Protein 1GS5 (pdb70)

Sequence (258 aa):
MMNPLIIKLGGVLLDSEEALERLFSALVNYRESHQRPLVIVHGGGCVVDELMKGLNLPVKKKNGLRVTPADQIDIITGALAGTANKTLLAWAKKHQIAAVGLFLGDGDSVKVTQLDEELGHVGLAQPGSPKLINSLLENGYLPVVSSIGVTDEGQLMNVNADQAATALAATLGADLILLSDVSGILDGKGQRIAEMTAAKAEQLIEQGIITDGMIVKVNAALDAARTLGRPVDIASWRHAEQLPALFNGMPMGTRILA

Nearest PDB structures (foldseek):
  2x2w-assembly1_A  TM=8.934E-01  e=9.233E-47  Escherichia coli BL21(DE3)
  3t7b-assembly1_B-2  TM=9.108E-01  e=2.112E-42  Yersinia pestis CO92
  3t7b-assembly1_A-2  TM=9.041E-01  e=5.121E-41  Yersinia pestis CO92
  2bty-assembly1_A  TM=8.786E-01  e=3.021E-22  Thermotoga maritima
  3l86-assembly1_A  TM=9.034E-01  e=3.022E-20  Streptococcus mutans UA159

Structure (mmCIF, N/CA/C/O backbone):
data_1GS5
#
_entry.id   1GS5
#
_cell.length_a   59.564
_cell.length_b   72.332
_cell.length_c   107.418
_cell.angle_alpha   90.00
_cell.angle_beta   90.00
_cell.angle_gamma   90.00
#
_symmetry.space_group_name_H-M   'C 2 2 21'
#
loop_
_entity.id
_entity.type
_entity.pdbx_description
1 polymer 'ACETYLGLUTAMATE KINASE'
2 non-polymer N-ACETYL-L-GLUTAMATE
3 non-polymer 'PHOSPHOAMINOPHOSPHONIC ACID-ADENYLATE ESTER'
4 non-polymer 'MAGNESIUM ION'
5 water water
#
loop_
_atom_site.group_PDB
_atom_site.id
_atom_site.type_symbol
_atom_site.label_atom_id
_atom_site.label_alt_id
_atom_site.label_comp_id
_atom_site.label_asym_id
_atom_site.label_entity_id
_atom_site.label_seq_id
_atom_site.pdbx_PDB_ins_code
_atom_site.Cartn_x
_atom_site.Cartn_y
_atom_site.Cartn_z
_atom_site.occupancy
_atom_site.B_iso_or_equiv
_atom_site.auth_seq_id
_atom_site.auth_comp_id
_atom_site.auth_asym_id
_atom_site.auth_atom_id
_atom_site.pdbx_PDB_model_num
ATOM 1 N N . MET A 1 1 ? 24.253 42.093 39.424 0.80 37.50 1 MET A N 1
ATOM 2 C CA . MET A 1 1 ? 23.934 40.679 39.655 0.80 43.15 1 MET A CA 1
ATOM 3 C C . MET A 1 1 ? 24.107 40.294 41.120 0.80 24.96 1 MET A C 1
ATOM 4 O O . MET A 1 1 ? 25.075 40.676 41.786 0.80 28.17 1 MET A O 1
ATOM 12 N N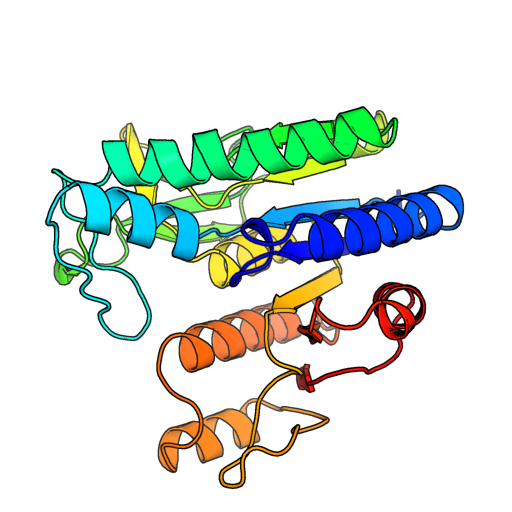 . MET A 1 2 ? 22.989 39.586 41.607 1.00 30.55 2 MET A N 1
ATOM 13 C CA . MET A 1 2 ? 23.062 38.897 42.951 1.00 28.36 2 MET A CA 1
ATOM 14 C C . MET A 1 2 ? 24.073 37.739 42.978 1.00 31.79 2 MET A C 1
ATOM 15 O O . MET A 1 2 ? 24.506 37.338 41.905 1.00 32.49 2 MET A O 1
ATOM 20 N N . ASN A 1 3 ? 24.447 37.287 44.182 1.00 29.54 3 ASN A N 1
ATOM 21 C CA . ASN A 1 3 ? 25.336 36.087 44.249 1.00 24.06 3 ASN A CA 1
ATOM 22 C C . ASN A 1 3 ? 24.464 35.025 43.632 1.00 25.04 3 ASN A C 1
ATOM 23 O O . ASN A 1 3 ? 23.330 34.850 43.983 1.00 26.15 3 ASN A O 1
ATOM 28 N N . PRO A 1 4 ? 25.095 34.110 42.829 1.00 19.86 4 PRO A N 1
ATOM 29 C CA . PRO A 1 4 ? 24.259 33.092 42.262 1.00 19.79 4 PRO A CA 1
ATOM 30 C C . PRO A 1 4 ? 23.906 32.006 43.282 1.00 17.56 4 PRO A C 1
ATOM 31 O O . PRO A 1 4 ? 24.511 31.965 44.390 1.00 20.62 4 PRO A O 1
ATOM 35 N N . LEU A 1 5 ? 22.980 31.173 42.921 1.00 17.70 5 LEU A N 1
ATOM 36 C CA . LEU A 1 5 ? 22.707 29.926 43.672 1.00 18.00 5 LEU A CA 1
ATOM 37 C C . LEU A 1 5 ? 23.099 28.712 42.823 1.00 19.49 5 LEU A C 1
ATOM 38 O O . LEU A 1 5 ? 22.599 28.595 41.699 1.00 20.68 5 LEU A O 1
ATOM 43 N N . ILE A 1 6 ? 24.007 27.871 43.350 1.00 17.73 6 ILE A N 1
ATOM 44 C CA . ILE A 1 6 ? 24.301 26.613 42.663 1.00 19.08 6 ILE A CA 1
ATOM 45 C C . ILE A 1 6 ? 23.374 25.530 43.208 1.00 15.73 6 ILE A C 1
ATOM 46 O O . ILE A 1 6 ? 23.317 25.351 44.467 1.00 18.35 6 ILE A O 1
ATOM 51 N N . ILE A 1 7 ? 22.689 24.801 42.421 1.00 16.57 7 ILE A N 1
ATOM 52 C CA . ILE A 1 7 ? 21.918 23.641 42.756 1.00 16.51 7 ILE A CA 1
ATOM 53 C C . ILE A 1 7 ? 22.724 22.457 42.262 1.00 20.31 7 ILE A C 1
ATOM 54 O O . ILE A 1 7 ? 22.893 22.379 41.020 1.00 19.00 7 ILE A O 1
ATOM 59 N N . LYS A 1 8 ? 23.215 21.573 43.104 1.00 18.43 8 LYS A N 1
ATOM 60 C CA . LYS A 1 8 ? 23.906 20.378 42.658 1.00 16.51 8 LYS A CA 1
ATOM 61 C C . LYS A 1 8 ? 23.002 19.188 42.550 1.00 16.18 8 LYS A C 1
ATOM 62 O O . LYS A 1 8 ? 22.235 18.963 43.557 1.00 19.00 8 LYS A O 1
ATOM 68 N N . LEU A 1 9 ? 22.942 18.504 41.463 1.00 18.78 9 LEU A N 1
ATOM 69 C CA . LEU A 1 9 ? 22.079 17.380 41.237 1.00 18.42 9 LEU A CA 1
ATOM 70 C C . LEU A 1 9 ? 22.775 16.065 41.091 1.00 21.03 9 LEU A C 1
ATOM 71 O O . LEU A 1 9 ? 23.868 16.010 40.535 1.00 22.99 9 LEU A O 1
ATOM 76 N N . GLY A 1 10 ? 22.368 15.041 41.828 1.00 29.61 10 GLY A N 1
ATOM 77 C CA . GLY A 1 10 ? 23.021 13.733 41.577 1.00 26.76 10 GLY A CA 1
ATOM 78 C C . GLY A 1 10 ? 22.067 12.643 42.097 1.00 36.89 10 GLY A C 1
ATOM 79 O O . GLY A 1 10 ? 20.878 12.907 42.292 1.00 39.46 10 GLY A O 1
ATOM 80 N N . GLY A 1 11 ? 22.630 11.462 42.280 1.00 46.11 11 GLY A N 1
ATOM 81 C CA . GLY A 1 11 ? 21.827 10.332 42.793 1.00 40.51 11 GLY A CA 1
ATOM 82 C C . GLY A 1 11 ? 21.087 9.712 41.611 1.00 36.38 11 GLY A C 1
ATOM 83 O O . GLY A 1 11 ? 21.511 9.865 40.468 1.00 40.83 11 GLY A O 1
ATOM 84 N N . VAL A 1 12 ? 20.047 8.944 41.909 1.00 32.05 12 VAL A N 1
ATOM 85 C CA . VAL A 1 12 ? 19.290 8.300 40.864 1.00 32.20 12 VAL A CA 1
ATOM 86 C C . VAL A 1 12 ? 18.294 9.233 40.176 1.00 32.88 12 VAL A C 1
ATOM 87 O O . VAL A 1 12 ? 17.548 8.753 39.337 1.00 33.75 12 VAL A O 1
ATOM 91 N N . LEU A 1 13 ? 18.419 10.555 40.354 1.00 32.14 13 LEU A N 1
ATOM 92 C CA . LEU A 1 13 ? 17.473 11.490 39.754 1.00 31.41 13 LEU A CA 1
ATOM 93 C C . LEU A 1 13 ? 17.361 11.345 38.256 1.00 35.13 13 LEU A C 1
ATOM 94 O O . LEU A 1 13 ? 16.254 11.459 37.756 1.00 33.66 13 LEU A O 1
ATOM 99 N N . LEU A 1 14 ? 18.473 11.195 37.543 1.00 33.13 14 LEU A N 1
ATOM 100 C CA . LEU A 1 14 ? 18.498 11.070 36.086 1.00 31.27 14 LEU A CA 1
ATOM 101 C C . LEU A 1 14 ? 17.787 9.850 35.573 1.00 38.82 14 LEU A C 1
ATOM 102 O O . LEU A 1 14 ? 17.333 9.803 34.420 1.00 56.83 14 LEU A O 1
ATOM 107 N N . ASP A 1 15 ? 17.595 8.867 36.450 1.00 43.35 15 ASP A N 1
ATOM 108 C CA . ASP A 1 15 ? 16.872 7.672 35.990 1.00 50.65 15 ASP A CA 1
ATOM 109 C C . ASP A 1 15 ? 15.374 7.875 36.166 1.00 51.88 15 ASP A C 1
ATOM 110 O O . ASP A 1 15 ? 14.598 6.978 35.829 1.00 41.77 15 ASP A O 1
ATOM 115 N N . SER A 1 16 ? 14.971 9.083 36.602 1.00 37.80 16 SER A N 1
ATOM 116 C CA . SER A 1 16 ? 13.537 9.266 36.835 1.00 32.01 16 SER A CA 1
ATOM 117 C C . SER A 1 16 ? 12.928 10.407 36.047 1.00 33.54 16 SER A C 1
ATOM 118 O O . SER A 1 16 ? 13.113 11.5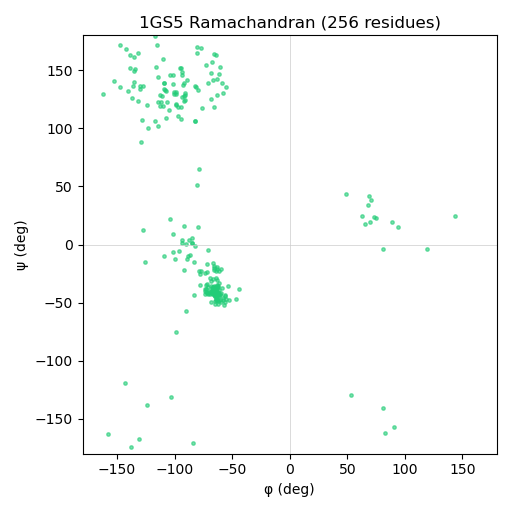68 36.411 1.00 30.12 16 SER A O 1
ATOM 121 N N . GLU A 1 17 ? 12.265 10.089 34.937 1.00 32.24 17 GLU A N 1
ATOM 122 C CA . GLU A 1 17 ? 11.565 11.098 34.149 1.00 30.10 17 GLU A CA 1
ATOM 123 C C . GLU A 1 17 ? 10.605 11.930 34.983 1.00 28.78 17 GLU A C 1
ATOM 124 O O . GLU A 1 17 ? 10.501 13.131 34.839 1.00 29.81 17 GLU A O 1
ATOM 135 N N . GLU A 1 18 ? 9.789 11.246 35.801 1.00 28.02 18 GLU A N 1
ATOM 136 C CA . GLU A 1 18 ? 8.854 11.962 36.647 1.00 28.30 18 GLU A CA 1
ATOM 137 C C . GLU A 1 18 ? 9.587 12.936 37.562 1.00 27.48 18 GLU A C 1
ATOM 138 O O . GLU A 1 18 ? 9.174 14.088 37.661 1.00 28.75 18 GLU A O 1
ATOM 144 N N . ALA A 1 19 ? 10.682 12.512 38.223 1.00 25.43 19 ALA A N 1
ATOM 145 C CA . ALA A 1 19 ? 11.411 13.402 39.127 1.00 25.70 19 ALA A CA 1
ATOM 146 C C . ALA A 1 19 ? 12.057 14.575 38.375 1.00 21.88 19 ALA A C 1
ATOM 147 O O . ALA A 1 19 ? 12.029 15.683 38.850 1.00 21.67 19 ALA A O 1
ATOM 149 N N . LEU A 1 20 ? 12.529 14.335 37.173 1.00 21.78 20 LEU A N 1
ATOM 150 C CA . LEU A 1 20 ? 13.124 15.396 36.348 1.00 23.84 20 LEU A CA 1
ATOM 151 C C . LEU A 1 20 ? 12.076 16.419 35.981 1.00 23.00 20 LEU A C 1
ATOM 152 O O . LEU A 1 20 ? 12.300 17.615 36.007 1.00 24.46 20 LEU A O 1
ATOM 157 N N . GLU A 1 21 ? 10.872 15.923 35.570 1.00 22.91 21 GLU A N 1
ATOM 158 C CA . GLU A 1 21 ? 9.805 16.875 35.239 1.00 25.09 21 GLU A CA 1
ATOM 159 C C . GLU A 1 21 ? 9.443 17.712 36.426 1.00 22.15 21 GLU A C 1
ATOM 160 O O . GLU A 1 21 ? 9.260 18.948 36.338 1.00 24.22 21 GLU A O 1
ATOM 166 N N . ARG A 1 22 ? 9.241 17.067 37.610 1.00 23.76 22 ARG A N 1
ATOM 167 C CA . ARG A 1 22 ? 8.900 17.866 38.775 1.00 22.93 22 ARG A CA 1
ATOM 168 C C . ARG A 1 22 ? 9.987 18.847 39.181 1.00 26.25 22 ARG A C 1
ATOM 169 O O . ARG A 1 22 ? 9.767 19.951 39.622 1.00 22.08 22 ARG A O 1
ATOM 177 N N . LEU A 1 23 ? 11.271 18.467 39.003 1.00 20.08 23 LEU A N 1
ATOM 178 C CA . LEU A 1 23 ? 12.349 19.382 39.311 1.00 20.33 23 LEU A CA 1
ATOM 179 C C . LEU A 1 23 ? 12.393 20.558 38.344 1.00 18.38 23 LEU A C 1
ATOM 180 O O . LEU A 1 23 ? 12.515 21.678 38.783 1.00 19.95 23 LEU A O 1
ATOM 185 N N . PHE A 1 24 ? 12.344 20.255 37.040 1.00 20.79 24 PHE A N 1
ATOM 186 C CA . PHE A 1 24 ? 12.400 21.353 36.048 1.00 20.85 24 PHE A CA 1
ATOM 187 C C . PHE A 1 24 ? 11.193 22.283 36.218 1.00 20.69 24 PHE A C 1
ATOM 188 O O . PHE A 1 24 ? 11.333 23.477 36.007 1.00 21.73 24 PHE A O 1
ATOM 196 N N . SER A 1 25 ? 10.023 21.707 36.575 1.00 22.37 25 SER A N 1
ATOM 197 C CA . SER A 1 25 ? 8.907 22.629 36.868 1.00 27.50 25 SER A CA 1
ATOM 198 C C . SER A 1 25 ? 9.284 23.632 37.920 1.00 21.07 25 SER A C 1
ATOM 199 O O . SER A 1 25 ? 9.008 24.860 37.879 1.00 23.47 25 SER A O 1
ATOM 202 N N . ALA A 1 26 ? 9.885 23.154 39.011 1.00 21.22 26 ALA A N 1
ATOM 203 C CA . ALA A 1 26 ? 10.242 23.990 40.119 1.00 19.80 26 ALA A CA 1
ATOM 204 C C . ALA A 1 26 ? 11.382 24.992 39.830 1.00 21.37 26 ALA A C 1
ATOM 205 O O . ALA A 1 26 ? 11.460 26.101 40.322 1.00 24.49 26 ALA A O 1
ATOM 207 N N . LEU A 1 27 ? 12.274 24.590 38.898 1.00 22.41 27 LEU A N 1
ATOM 208 C CA . LEU A 1 27 ? 13.387 25.473 38.528 1.00 21.99 27 LEU A CA 1
ATOM 209 C C . LEU A 1 27 ? 12.827 26.613 37.683 1.00 22.00 27 LEU A C 1
ATOM 210 O O . LEU A 1 27 ? 13.260 27.736 37.801 1.00 22.06 27 LEU A O 1
ATOM 215 N N . VAL A 1 28 ? 11.927 26.314 36.754 1.00 19.60 28 VAL A N 1
ATOM 216 C CA . VAL A 1 28 ? 11.351 27.368 35.928 1.00 23.25 28 VAL A CA 1
ATOM 217 C C . VAL A 1 28 ? 10.586 28.333 36.829 1.00 23.51 28 VAL A C 1
ATOM 218 O O . VAL A 1 28 ? 10.685 29.539 36.673 1.00 24.98 28 VAL A O 1
ATOM 222 N N . ASN A 1 29 ? 9.816 27.771 37.807 1.00 22.46 29 ASN A N 1
ATOM 223 C CA . ASN A 1 29 ? 9.088 28.696 38.698 1.00 22.44 29 ASN A CA 1
ATOM 224 C C . ASN A 1 29 ? 10.062 29.501 39.523 1.00 24.94 29 ASN A C 1
ATOM 225 O O . ASN A 1 29 ? 9.817 30.709 39.746 1.00 26.08 29 ASN A O 1
ATOM 230 N N . TYR A 1 30 ? 11.158 28.931 39.996 1.00 23.79 30 TYR A N 1
ATOM 231 C CA . TYR A 1 30 ? 12.110 29.721 40.775 1.00 22.93 30 TYR A CA 1
ATOM 232 C C . TYR A 1 30 ? 12.726 30.819 39.868 1.00 28.14 30 TYR A C 1
ATOM 233 O O . TYR A 1 30 ? 12.721 31.989 40.243 1.00 26.84 30 TYR A O 1
ATOM 242 N N . ARG A 1 31 ? 13.184 30.451 38.677 1.00 25.93 31 ARG A N 1
ATOM 243 C CA . ARG A 1 31 ? 13.791 31.421 37.777 1.00 29.94 31 ARG A CA 1
ATOM 244 C C . ARG A 1 31 ? 12.907 32.572 37.387 1.00 30.76 31 ARG A C 1
ATOM 245 O O . ARG A 1 31 ? 13.361 33.688 37.274 1.00 32.12 31 ARG A O 1
ATOM 253 N N . GLU A 1 32 ? 11.620 32.325 37.181 1.00 28.78 32 GLU A N 1
ATOM 254 C CA . GLU A 1 32 ? 10.699 33.380 36.781 1.00 29.44 32 GLU A CA 1
ATOM 255 C C . GLU A 1 32 ? 10.202 34.205 37.939 1.00 27.51 32 GLU A C 1
ATOM 256 O O . GLU A 1 32 ? 9.447 35.188 37.810 1.00 35.11 32 GLU A O 1
ATOM 262 N N . SER A 1 33 ? 10.659 33.819 39.153 1.00 30.19 33 SER A N 1
ATOM 263 C CA . SER A 1 33 ? 10.227 34.575 40.337 1.00 32.12 33 SER A CA 1
ATOM 264 C C . SER A 1 33 ? 11.322 35.066 41.233 1.00 28.63 33 SER A C 1
ATOM 265 O O . SER A 1 33 ? 11.094 35.541 42.382 1.00 30.90 33 SER A O 1
ATOM 268 N N . HIS A 1 34 ? 12.558 35.009 40.785 1.00 27.30 34 HIS A N 1
ATOM 269 C CA . HIS A 1 34 ? 13.741 35.339 41.555 1.00 30.98 34 HIS A CA 1
ATOM 270 C C . HIS A 1 34 ? 14.817 35.941 40.627 1.00 25.65 34 HIS A C 1
ATOM 271 O O . HIS A 1 34 ? 15.082 35.539 39.475 1.00 26.39 34 HIS A O 1
ATOM 278 N N . GLN A 1 35 ? 15.403 37.002 41.122 1.00 21.37 35 GLN A N 1
ATOM 279 C CA . GLN A 1 35 ? 16.465 37.691 40.388 1.00 22.70 35 GLN A CA 1
ATOM 280 C C . GLN A 1 35 ? 17.789 36.942 40.541 1.00 20.95 35 GLN A C 1
ATOM 281 O O . GLN A 1 35 ? 18.677 37.204 39.740 1.00 25.48 35 GLN A O 1
ATOM 287 N N . ARG A 1 36 ? 17.874 36.168 41.612 1.00 25.64 36 ARG A N 1
ATOM 288 C CA . ARG A 1 36 ? 19.145 35.426 41.825 1.00 25.34 36 ARG A CA 1
ATOM 289 C C . ARG A 1 36 ? 19.370 34.414 40.633 1.00 18.95 36 ARG A C 1
ATOM 290 O O . ARG A 1 36 ? 18.549 33.543 40.519 1.00 24.10 36 ARG A O 1
ATOM 298 N N . PRO A 1 37 ? 20.556 34.535 40.109 1.00 24.13 37 PRO A N 1
ATOM 299 C CA . PRO A 1 37 ? 20.844 33.656 38.944 1.00 25.95 37 PRO A CA 1
ATOM 300 C C . PRO A 1 37 ? 21.239 32.249 39.366 1.00 20.94 37 PRO A C 1
ATOM 301 O O . PRO A 1 37 ? 21.867 32.118 40.410 1.00 23.18 37 PRO A O 1
ATOM 305 N N . LEU A 1 38 ? 20.674 31.287 38.678 1.00 19.69 38 LEU A N 1
ATOM 306 C CA . LEU A 1 38 ? 20.859 29.870 38.914 1.00 18.40 38 LEU A CA 1
ATOM 307 C C . LEU A 1 38 ? 22.016 29.261 38.075 1.00 19.09 38 LEU A C 1
ATOM 308 O O . LEU A 1 38 ? 22.334 29.706 36.977 1.00 20.25 38 LEU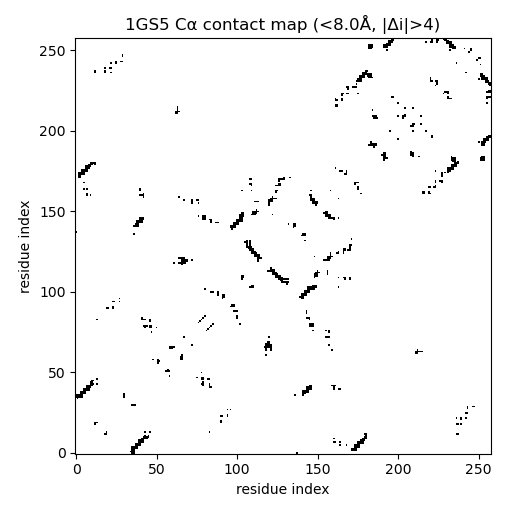 A O 1
ATOM 313 N N . VAL A 1 39 ? 22.753 28.392 38.780 1.00 18.13 39 VAL A N 1
ATOM 314 C CA . VAL A 1 39 ? 23.756 27.540 38.120 1.00 20.54 39 VAL A CA 1
ATOM 315 C C . VAL A 1 39 ? 23.510 26.100 38.511 1.00 15.61 39 VAL A C 1
ATOM 316 O O . VAL A 1 39 ? 23.189 25.890 39.741 1.00 17.98 39 VAL A O 1
ATOM 320 N N . ILE A 1 40 ? 23.555 25.125 37.643 1.00 16.32 40 ILE A N 1
ATOM 321 C CA . ILE A 1 40 ? 23.419 23.756 38.022 1.00 14.57 40 ILE A CA 1
ATOM 322 C C . ILE A 1 40 ? 24.781 23.056 37.921 1.00 16.63 40 ILE A C 1
ATOM 323 O O . ILE A 1 40 ? 25.517 23.334 36.944 1.00 16.62 40 ILE A O 1
ATOM 332 N N . VAL A 1 41 ? 25.173 22.334 38.901 1.00 16.09 41 VAL A N 1
ATOM 333 C CA . VAL A 1 41 ? 26.326 21.398 38.830 1.00 15.65 41 VAL A CA 1
ATOM 334 C C . VAL A 1 41 ? 25.736 20.036 38.983 1.00 17.55 41 VAL A C 1
ATOM 335 O O . VAL A 1 41 ? 24.805 19.814 39.785 1.00 18.89 41 VAL A O 1
ATOM 339 N N . HIS A 1 42 ? 26.231 18.987 38.308 1.00 16.24 42 HIS A N 1
ATOM 340 C CA . HIS A 1 42 ? 25.679 17.657 38.383 1.00 15.57 42 HIS A CA 1
ATOM 341 C C . HIS A 1 42 ? 26.754 16.560 38.447 1.00 17.33 42 HIS A C 1
ATOM 342 O O . HIS A 1 42 ? 27.843 16.716 37.944 1.00 17.68 42 HIS A O 1
ATOM 349 N N . GLY A 1 43 ? 26.256 15.485 39.119 1.00 20.25 43 GLY A N 1
ATOM 350 C CA . GLY A 1 43 ? 27.108 14.257 39.075 1.00 23.29 43 GLY A CA 1
ATOM 351 C C . GLY A 1 43 ? 26.441 13.330 38.070 1.00 21.61 43 GLY A C 1
ATOM 352 O O . GLY A 1 43 ? 26.111 13.618 36.960 1.00 20.30 43 GLY A O 1
ATOM 353 N N . GLY A 1 44 ? 26.265 12.061 38.514 1.00 28.36 44 GLY A N 1
ATOM 354 C CA . GLY A 1 44 ? 25.739 11.051 37.563 1.00 27.98 44 GLY A CA 1
ATOM 355 C C . GLY A 1 44 ? 26.375 9.678 37.776 1.00 27.19 44 GLY A C 1
ATOM 356 O O . GLY A 1 44 ? 26.528 8.941 36.800 1.00 27.80 44 GLY A O 1
ATOM 357 N N . GLY A 1 45 ? 26.850 9.471 38.986 1.00 25.83 45 GLY A N 1
ATOM 358 C CA . GLY A 1 45 ? 27.465 8.145 39.296 1.00 28.98 45 GLY A CA 1
ATOM 359 C C . GLY A 1 45 ? 26.639 6.989 38.757 1.00 36.62 45 GLY A C 1
ATOM 360 O O . GLY A 1 45 ? 27.172 6.010 38.234 1.00 35.15 45 GLY A O 1
ATOM 361 N N . CYS A 1 46 ? 25.317 7.082 38.813 1.00 33.99 46 CYS A N 1
ATOM 362 C CA . CYS A 1 46 ? 24.467 5.964 38.377 1.00 40.00 46 CYS A CA 1
ATOM 363 C C . CYS A 1 46 ? 24.588 5.723 36.883 1.00 45.29 46 CYS A C 1
ATOM 364 O O . CYS A 1 46 ? 24.559 4.570 36.411 1.00 37.52 46 CYS A O 1
ATOM 367 N N . VAL A 1 47 ? 24.693 6.812 36.110 1.00 32.75 47 VAL A N 1
ATOM 368 C CA . VAL A 1 47 ? 24.890 6.683 34.666 1.00 29.26 47 VAL A CA 1
ATOM 369 C C . VAL A 1 47 ? 26.210 5.950 34.399 1.00 36.72 47 VAL A C 1
ATOM 370 O O . VAL A 1 47 ? 26.281 5.122 33.486 1.00 35.04 47 VAL A O 1
ATOM 374 N N . VAL A 1 48 ? 27.289 6.319 35.097 1.00 29.15 48 VAL A N 1
ATOM 375 C CA . VAL A 1 48 ? 28.549 5.607 34.980 1.00 30.20 48 VAL A CA 1
ATOM 376 C C . VAL A 1 48 ? 28.400 4.127 35.376 1.00 26.65 48 VAL A C 1
ATOM 377 O O . VAL A 1 48 ? 28.916 3.310 34.599 1.00 32.34 48 VAL A O 1
ATOM 381 N N . ASP A 1 49 ? 27.791 3.859 36.526 1.00 29.84 49 ASP A N 1
ATOM 382 C CA . ASP A 1 49 ? 27.709 2.473 36.973 1.00 42.09 49 ASP A CA 1
ATOM 383 C C . ASP A 1 49 ? 26.941 1.585 35.997 1.00 34.57 49 ASP A C 1
ATOM 384 O O . ASP A 1 49 ? 27.304 0.403 35.850 1.00 42.29 49 ASP A O 1
ATOM 389 N N . GLU A 1 50 ? 25.943 2.170 35.329 1.00 36.20 50 GLU A N 1
ATOM 390 C CA . GLU A 1 50 ? 25.198 1.421 34.367 1.00 31.88 50 GLU A CA 1
ATOM 391 C C . GLU A 1 50 ? 25.999 1.113 33.122 1.00 37.38 50 GLU A C 1
ATOM 392 O O . GLU A 1 50 ? 25.862 -0.008 32.571 1.00 36.85 50 GLU A O 1
ATOM 398 N N . LEU A 1 51 ? 26.848 2.015 32.667 1.00 33.22 51 LEU A N 1
ATOM 399 C CA . LEU A 1 51 ? 27.641 1.848 31.454 1.00 36.63 51 LEU A CA 1
ATOM 400 C C . LEU A 1 51 ? 28.810 0.908 31.855 1.00 30.05 51 LEU A C 1
ATOM 401 O O . LEU A 1 51 ? 29.149 0.088 31.002 1.00 41.21 51 LEU A O 1
ATOM 406 N N . MET A 1 52 ? 29.280 1.050 33.100 1.00 43.39 52 MET A N 1
ATOM 407 C CA . MET A 1 52 ? 30.307 0.099 33.549 1.00 48.70 52 MET A CA 1
ATOM 408 C C . MET A 1 52 ? 29.699 -1.308 33.677 1.00 50.44 52 MET A C 1
ATOM 409 O O . MET A 1 52 ? 30.375 -2.271 33.335 1.00 44.83 52 MET A O 1
ATOM 414 N N . LYS A 1 53 ? 28.469 -1.368 34.172 1.00 60.50 53 LYS A N 1
ATOM 415 C CA . LYS A 1 53 ? 27.770 -2.650 34.294 1.00 59.89 53 LYS A CA 1
ATOM 416 C C . LYS A 1 53 ? 27.655 -3.322 32.933 1.00 50.58 53 LYS A C 1
ATOM 417 O O . LYS A 1 53 ? 27.989 -4.493 32.755 1.00 56.11 53 LYS A O 1
ATOM 423 N N . GLY A 1 54 ? 27.232 -2.581 31.916 1.00 40.38 54 GLY A N 1
ATOM 424 C CA . GLY A 1 54 ? 27.069 -3.091 30.567 1.00 44.62 54 GLY A CA 1
ATOM 425 C C . GLY A 1 54 ? 28.397 -3.473 29.910 1.00 43.33 54 GLY A C 1
ATOM 426 O O . GLY A 1 54 ? 28.458 -4.169 28.883 1.00 43.32 54 GLY A O 1
ATOM 427 N N . LEU A 1 55 ? 29.490 -2.984 30.511 1.00 46.99 55 LEU A N 1
ATOM 428 C CA . LEU A 1 55 ? 30.814 -3.288 30.000 1.00 45.45 55 LEU A CA 1
ATOM 429 C C . LEU A 1 55 ? 31.518 -4.369 30.812 1.00 46.21 55 LEU A C 1
ATOM 430 O O . LEU A 1 55 ? 32.607 -4.783 30.409 1.00 50.15 55 LEU A O 1
ATOM 435 N N . ASN A 1 56 ? 30.958 -4.802 31.913 1.00 41.25 56 ASN A N 1
ATOM 436 C CA . ASN A 1 56 ? 31.511 -5.817 32.788 1.00 52.20 56 ASN A CA 1
ATOM 437 C C . ASN A 1 56 ? 32.740 -5.295 33.531 1.00 59.93 56 ASN A C 1
ATOM 438 O O . ASN A 1 56 ? 33.698 -6.021 33.806 1.00 57.54 56 ASN A O 1
ATOM 447 N N . LEU A 1 57 ? 32.697 -4.034 33.939 1.00 51.46 57 LEU A N 1
ATOM 448 C CA . LEU A 1 57 ? 33.798 -3.394 34.658 1.00 49.13 57 LEU A CA 1
ATOM 449 C C . LEU A 1 57 ? 33.405 -3.164 36.107 1.00 50.73 57 LEU A C 1
ATOM 450 O O . LEU A 1 57 ? 32.255 -2.847 36.419 1.00 44.99 57 LEU A O 1
ATOM 455 N N . PRO A 1 58 ? 34.328 -3.400 37.032 1.00 39.83 58 PRO A N 1
ATOM 456 C CA . PRO A 1 58 ? 34.129 -3.228 38.441 1.00 47.95 58 PRO A CA 1
ATOM 457 C C . PRO A 1 58 ? 34.073 -1.768 38.869 1.00 47.99 58 PRO A C 1
ATOM 458 O O . PRO A 1 58 ? 34.674 -0.872 38.278 1.00 46.93 58 PRO A O 1
ATOM 462 N N . VAL A 1 59 ? 33.393 -1.565 39.987 1.00 46.61 59 VAL A N 1
ATOM 463 C CA . VAL A 1 59 ? 33.262 -0.238 40.558 1.00 47.63 59 VAL A CA 1
ATOM 464 C C . VAL A 1 59 ? 33.919 -0.227 41.915 1.00 47.27 59 VAL A C 1
ATOM 465 O O . VAL A 1 59 ? 33.380 -0.780 42.880 1.00 63.95 59 VAL A O 1
ATOM 469 N N . LYS A 1 60 ? 35.060 0.374 42.053 1.00 38.39 60 LYS A N 1
ATOM 470 C CA . LYS A 1 60 ? 35.848 0.458 43.256 1.00 36.97 60 LYS A CA 1
ATOM 471 C C . LYS A 1 60 ? 35.832 1.941 43.686 1.00 40.29 60 LYS A C 1
ATOM 472 O O . LYS A 1 60 ? 36.299 2.760 42.888 1.00 33.18 60 LYS A O 1
ATOM 478 N N . LYS A 1 61 ? 35.300 2.163 44.872 1.00 36.59 61 LYS A N 1
ATOM 479 C CA . LYS A 1 61 ? 35.362 3.485 45.476 1.00 39.13 61 LYS A CA 1
ATOM 480 C C . LYS A 1 61 ? 36.297 3.419 46.659 1.00 36.00 61 LYS A C 1
ATOM 481 O O . LYS A 1 61 ? 36.242 2.537 47.528 1.00 46.21 61 LYS A O 1
ATOM 487 N N . LYS A 1 62 ? 37.269 4.320 46.697 1.00 42.31 62 LYS A N 1
ATOM 488 C CA . LYS A 1 62 ? 38.271 4.334 47.763 1.00 45.45 62 LYS A CA 1
ATOM 489 C C . LYS A 1 62 ? 38.064 5.609 48.556 1.00 47.34 62 LYS A C 1
ATOM 490 O O . LYS A 1 62 ? 38.354 6.725 48.112 1.00 45.58 62 LYS A O 1
ATOM 496 N N . ASN A 1 63 ? 37.419 5.429 49.711 1.00 53.87 63 ASN A N 1
ATOM 497 C CA . ASN A 1 63 ? 37.117 6.552 50.593 1.00 52.57 63 ASN A CA 1
ATOM 498 C C . ASN A 1 63 ? 36.069 7.478 49.956 1.00 45.32 63 ASN A C 1
ATOM 499 O O . ASN A 1 63 ? 36.222 8.694 49.986 1.00 50.64 63 ASN A O 1
ATOM 504 N N . GLY A 1 64 ? 35.051 6.893 49.345 1.00 44.37 64 GLY A N 1
ATOM 505 C CA . GLY A 1 64 ? 33.951 7.579 48.717 1.00 38.38 64 GLY A CA 1
ATOM 506 C C . GLY A 1 64 ? 34.227 8.112 47.321 1.00 38.89 64 GLY A C 1
ATOM 507 O O . GLY A 1 64 ? 33.303 8.586 46.682 1.00 31.11 64 GLY A O 1
ATOM 508 N N . LEU A 1 65 ? 35.440 7.986 46.809 1.00 30.78 65 LEU A N 1
ATOM 509 C CA . LEU A 1 65 ? 35.797 8.456 45.470 1.00 27.15 65 LEU A CA 1
ATOM 510 C C . LEU A 1 65 ? 36.016 7.248 44.567 1.00 27.79 65 LEU A C 1
ATOM 511 O O . LEU A 1 65 ? 36.638 6.235 44.965 1.00 31.26 65 LEU A O 1
ATOM 516 N N . ARG A 1 66 ? 35.540 7.339 43.344 1.00 25.44 66 ARG A N 1
ATOM 517 C CA . ARG A 1 66 ? 35.658 6.264 42.387 1.00 25.63 66 ARG A CA 1
ATOM 518 C C . ARG A 1 66 ? 37.073 6.160 41.808 1.00 26.66 66 ARG A C 1
ATOM 519 O O . ARG A 1 66 ? 37.594 7.119 41.185 1.00 25.22 66 ARG A O 1
ATOM 527 N N . VAL A 1 67 ? 37.769 5.027 42.036 1.00 26.53 67 VAL A N 1
ATOM 528 C CA . VAL A 1 67 ? 39.058 4.785 41.359 1.00 25.55 67 VAL A CA 1
ATOM 529 C C . VAL A 1 67 ? 38.789 4.844 39.867 1.00 20.78 67 VAL A C 1
ATOM 530 O O . VAL A 1 67 ? 37.927 4.147 39.273 1.00 25.12 67 VAL A O 1
ATOM 534 N N . THR A 1 68 ? 39.628 5.633 39.174 1.00 21.26 68 THR A N 1
ATOM 535 C CA . THR A 1 68 ? 39.445 5.933 37.777 1.00 20.06 68 THR A CA 1
ATOM 536 C C . THR A 1 68 ? 40.729 5.669 37.008 1.00 21.51 68 THR A C 1
ATOM 537 O O . THR A 1 68 ? 41.497 6.561 36.752 1.00 21.78 68 THR A O 1
ATOM 541 N N . PRO A 1 69 ? 40.872 4.411 36.552 1.00 26.47 69 PRO A N 1
ATOM 542 C CA . PRO A 1 69 ? 42.068 4.070 35.759 1.00 25.73 69 PRO A CA 1
ATOM 543 C C . PRO A 1 69 ? 42.117 4.818 34.472 1.00 22.87 69 PRO A C 1
ATOM 544 O O . PRO A 1 69 ? 41.082 5.286 33.912 1.00 23.09 69 PRO A O 1
ATOM 548 N N . ALA A 1 70 ? 43.266 4.880 33.809 1.00 24.23 70 ALA A N 1
ATOM 549 C CA . ALA A 1 70 ? 43.502 5.557 32.553 1.00 24.44 70 ALA A CA 1
ATOM 550 C C . ALA A 1 70 ? 42.653 4.878 31.491 1.00 25.51 70 ALA A C 1
ATOM 551 O O . ALA A 1 70 ? 42.086 5.546 30.609 1.00 28.56 70 ALA A O 1
ATOM 553 N N . ASP A 1 71 ? 42.361 3.601 31.646 1.00 30.21 71 ASP A N 1
ATOM 554 C CA . ASP A 1 71 ? 41.557 2.896 30.658 1.00 33.33 71 ASP A CA 1
ATOM 555 C C . ASP A 1 71 ? 40.062 3.065 30.872 1.00 28.04 71 ASP A C 1
ATOM 556 O O . ASP A 1 71 ? 39.306 2.505 30.072 1.00 31.25 71 ASP A O 1
ATOM 561 N N . GLN A 1 72 ? 39.611 3.886 31.813 1.00 26.26 72 GLN A N 1
ATOM 562 C CA . GLN A 1 72 ? 38.194 4.082 32.130 1.00 21.89 72 GLN A CA 1
ATOM 563 C C . GLN A 1 72 ? 37.843 5.610 32.044 1.00 22.87 72 GLN A C 1
ATOM 564 O O . GLN A 1 72 ? 36.662 5.961 32.039 1.00 23.21 72 GLN A O 1
ATOM 570 N N . ILE A 1 73 ? 38.819 6.510 32.012 1.00 21.63 73 ILE A N 1
ATOM 571 C CA . ILE A 1 73 ? 38.522 7.964 32.087 1.00 23.84 73 ILE A CA 1
ATOM 572 C C . ILE A 1 73 ? 37.725 8.373 30.854 1.00 20.61 73 ILE A C 1
ATOM 573 O O . ILE A 1 73 ? 36.796 9.214 31.011 1.00 20.76 73 ILE A O 1
ATOM 578 N N . ASP A 1 74 ? 37.968 7.854 29.661 1.00 19.55 74 ASP A N 1
ATOM 579 C CA . ASP A 1 74 ? 37.239 8.262 28.464 1.00 20.21 74 ASP A CA 1
ATOM 580 C C . ASP A 1 74 ? 35.783 7.828 28.580 1.00 20.36 74 ASP A C 1
ATOM 581 O O . ASP A 1 74 ? 34.854 8.623 28.258 1.00 20.55 74 ASP A O 1
ATOM 586 N N . ILE A 1 75 ? 35.509 6.636 29.057 1.00 21.45 75 ILE A N 1
ATOM 587 C CA . ILE A 1 75 ? 34.122 6.161 29.176 1.00 21.99 75 ILE A CA 1
ATOM 588 C C . ILE A 1 75 ? 33.407 6.951 30.252 1.00 20.12 75 ILE A C 1
ATOM 589 O O . ILE A 1 75 ? 32.197 7.296 30.136 1.00 22.33 75 ILE A O 1
ATOM 594 N N . ILE A 1 76 ? 34.029 7.217 31.393 1.00 18.77 76 ILE A N 1
ATOM 595 C CA . ILE A 1 76 ? 33.419 7.981 32.477 1.00 20.43 76 ILE A CA 1
ATOM 596 C C . ILE A 1 76 ? 33.158 9.391 32.002 1.00 21.45 76 ILE A C 1
ATOM 597 O O . ILE A 1 76 ? 32.082 9.950 32.257 1.00 20.46 76 ILE A O 1
ATOM 602 N N . THR A 1 77 ? 34.116 9.942 31.247 1.00 18.60 77 THR A N 1
ATOM 603 C CA . THR A 1 77 ? 33.867 11.308 30.725 1.00 17.38 77 THR A CA 1
ATOM 604 C C . THR A 1 77 ? 32.642 11.297 29.841 1.00 18.17 77 THR A C 1
ATOM 605 O O . THR A 1 77 ? 31.835 12.262 29.845 1.00 17.69 77 THR A O 1
ATOM 609 N N . GLY A 1 78 ? 32.511 10.273 28.993 1.00 17.56 78 GLY A N 1
ATOM 610 C CA . GLY A 1 78 ? 31.369 10.217 28.055 1.00 18.16 78 GLY A CA 1
ATOM 611 C C . GLY A 1 78 ? 30.056 10.189 28.827 1.00 16.44 78 GLY A C 1
ATOM 612 O O . GLY A 1 78 ? 29.120 10.955 28.576 1.00 17.53 78 GLY A O 1
ATOM 613 N N . ALA A 1 79 ? 30.000 9.385 29.899 1.00 18.31 79 ALA A N 1
ATOM 614 C CA . ALA A 1 79 ? 28.772 9.250 30.672 1.00 19.08 79 ALA A CA 1
ATOM 615 C C . ALA A 1 79 ? 28.444 10.527 31.461 1.00 16.44 79 ALA A C 1
ATOM 616 O O . ALA A 1 79 ? 27.275 10.908 31.529 1.00 18.00 79 ALA A O 1
ATOM 618 N N . LEU A 1 80 ? 29.447 11.164 32.038 1.00 18.50 80 LEU A N 1
ATOM 619 C CA . LEU A 1 80 ? 29.186 12.321 32.895 1.00 20.14 80 LEU A CA 1
ATOM 620 C C . LEU A 1 80 ? 29.193 13.630 32.107 1.00 17.14 80 LEU A C 1
ATOM 621 O O . LEU A 1 80 ? 28.199 14.403 32.139 1.00 18.85 80 LEU A O 1
ATOM 626 N N . ALA A 1 81 ? 30.304 13.927 31.406 1.00 16.67 81 ALA A N 1
ATOM 627 C CA . ALA A 1 81 ? 30.331 15.170 30.640 1.00 18.33 81 ALA A CA 1
ATOM 628 C C . ALA A 1 81 ? 29.419 15.120 29.387 1.00 19.38 81 ALA A C 1
ATOM 629 O O . ALA A 1 81 ? 29.065 16.186 28.911 1.00 18.40 81 ALA A O 1
ATOM 631 N N . GLY A 1 82 ? 29.138 13.916 28.903 1.00 17.83 82 GLY A N 1
ATOM 632 C CA . GLY A 1 82 ? 28.276 13.807 27.694 1.00 16.97 82 GLY A CA 1
ATOM 633 C C . GLY A 1 82 ? 26.822 13.476 28.072 1.00 14.66 82 GLY A C 1
ATOM 634 O O . GLY A 1 82 ? 25.959 14.317 27.993 1.00 18.16 82 GLY A O 1
ATOM 635 N N . THR A 1 83 ? 26.562 12.250 28.440 1.00 17.32 83 THR A N 1
ATOM 636 C CA . THR A 1 83 ? 25.160 11.773 28.599 1.00 16.06 83 THR A CA 1
ATOM 637 C C . THR A 1 83 ? 24.482 12.527 29.724 1.00 15.96 83 THR A C 1
ATOM 638 O O . THR A 1 83 ? 23.373 13.087 29.516 1.00 17.48 83 THR A O 1
ATOM 642 N N . ALA A 1 84 ? 25.090 12.597 30.905 1.00 16.41 84 ALA A N 1
ATOM 643 C CA . ALA A 1 84 ? 24.334 13.275 31.971 1.00 16.67 84 ALA A CA 1
ATOM 644 C C . ALA A 1 84 ? 24.157 14.741 31.725 1.00 16.59 84 ALA A C 1
ATOM 645 O O . ALA A 1 84 ? 23.080 15.373 31.905 1.00 18.12 84 ALA A O 1
ATOM 647 N N . ASN A 1 85 ? 25.208 15.443 31.241 1.00 16.41 85 ASN A N 1
ATOM 648 C CA . ASN A 1 85 ? 25.098 16.880 30.986 1.00 16.65 85 ASN A CA 1
ATOM 649 C C . ASN A 1 85 ? 24.097 17.137 29.859 1.00 14.93 85 ASN A C 1
ATOM 650 O O . ASN A 1 85 ? 23.267 18.063 30.092 1.00 16.64 85 ASN A O 1
ATOM 655 N N . LYS A 1 86 ? 24.092 16.378 28.794 1.00 16.92 86 LYS A N 1
ATOM 656 C CA . LYS A 1 86 ? 23.187 16.670 27.680 1.00 17.80 86 LYS A CA 1
ATOM 657 C C . LYS A 1 86 ? 21.786 16.240 27.959 1.00 16.15 86 LYS A C 1
ATOM 658 O O . LYS A 1 86 ? 20.867 16.893 27.455 1.00 16.88 86 LYS A O 1
ATOM 664 N N . THR A 1 87 ? 21.577 15.295 28.871 1.00 17.06 87 THR A N 1
ATOM 665 C CA . THR A 1 87 ? 20.196 14.939 29.257 1.00 16.88 87 THR A CA 1
ATOM 666 C C . THR A 1 87 ? 19.671 16.138 30.011 1.00 15.79 87 THR A C 1
ATOM 667 O O . THR A 1 87 ? 18.516 16.553 29.775 1.00 17.46 87 THR A O 1
ATOM 671 N N . LEU A 1 88 ? 20.426 16.788 30.874 1.00 18.21 88 LEU A N 1
ATOM 672 C CA . LEU A 1 88 ? 19.956 17.958 31.589 1.00 15.14 88 LEU A CA 1
ATOM 673 C C . LEU A 1 88 ? 19.711 19.144 30.680 1.00 16.49 88 LEU A C 1
ATOM 674 O O . LEU A 1 88 ? 18.764 19.919 30.884 1.00 17.98 88 LEU A O 1
ATOM 679 N N . LEU A 1 89 ? 20.595 19.325 29.686 1.00 16.64 89 LEU A N 1
ATOM 680 C CA . LEU A 1 89 ? 20.367 20.428 28.730 1.00 15.83 89 LEU A CA 1
ATOM 681 C C . LEU A 1 89 ? 19.109 20.147 27.907 1.00 15.90 89 LEU A C 1
ATOM 682 O O . LEU A 1 89 ? 18.424 21.166 27.559 1.00 18.79 89 LEU A O 1
ATOM 687 N N . ALA A 1 90 ? 18.767 18.888 27.660 1.00 15.58 90 ALA A N 1
ATOM 688 C CA . ALA A 1 90 ? 17.535 18.627 26.911 1.00 17.08 90 ALA A CA 1
ATOM 689 C C . ALA A 1 90 ? 16.312 18.915 27.783 1.00 18.50 90 ALA A C 1
ATOM 690 O O . ALA A 1 90 ? 15.314 19.486 27.236 1.00 19.18 90 ALA A O 1
ATOM 692 N N . TRP A 1 91 ? 16.335 18.548 29.072 1.00 17.02 91 TRP A N 1
ATOM 693 C CA . TRP A 1 91 ? 15.210 18.955 29.921 1.00 16.54 91 TRP A CA 1
ATOM 694 C C . TRP A 1 91 ? 15.087 20.424 30.024 1.00 17.67 91 TRP A C 1
ATOM 695 O O . TRP A 1 91 ? 13.973 21.071 30.034 1.00 19.49 91 TRP A O 1
ATOM 706 N N . ALA A 1 92 ? 16.188 21.173 30.066 1.00 16.67 92 ALA A N 1
ATOM 707 C CA . ALA A 1 92 ? 16.140 22.664 30.091 1.00 16.36 92 ALA A CA 1
ATOM 708 C C . ALA A 1 92 ? 15.541 23.129 28.784 1.00 16.89 92 ALA A C 1
ATOM 709 O O . ALA A 1 92 ? 14.598 23.943 28.869 1.00 18.18 92 ALA A O 1
ATOM 711 N N . LYS A 1 93 ? 15.902 22.602 27.640 1.00 18.62 93 LYS A N 1
ATOM 712 C CA . LYS A 1 93 ? 15.306 23.118 26.396 1.00 20.28 93 LYS A CA 1
ATOM 713 C C . LYS A 1 93 ? 13.805 22.775 26.483 1.00 20.37 93 LYS A C 1
ATOM 714 O O . LYS A 1 93 ? 13.102 23.784 26.202 1.00 21.37 93 LYS A O 1
ATOM 720 N N . LYS A 1 94 ? 13.411 21.616 26.877 1.00 18.02 94 LYS A N 1
ATOM 721 C CA . LYS A 1 94 ? 11.978 21.304 26.871 1.00 20.75 94 LYS A CA 1
ATOM 722 C C . LYS A 1 94 ? 11.171 22.339 27.635 1.00 20.97 94 LYS A C 1
ATOM 723 O O . LYS A 1 94 ? 9.947 22.529 27.371 1.00 22.89 94 LYS A O 1
ATOM 729 N N . HIS A 1 95 ? 11.706 22.882 28.704 1.00 18.57 95 HIS A N 1
ATOM 730 C CA . HIS A 1 95 ? 11.136 23.887 29.567 1.00 20.76 95 HIS A CA 1
ATOM 731 C C . HIS A 1 95 ? 11.477 25.322 29.195 1.00 19.00 95 HIS A C 1
ATOM 732 O O . HIS A 1 95 ? 11.302 26.233 30.011 1.00 20.81 95 HIS A O 1
ATOM 739 N N . GLN A 1 96 ? 11.960 25.515 27.973 1.00 20.47 96 GLN A N 1
ATOM 740 C CA . GLN A 1 96 ? 12.211 26.841 27.450 1.00 19.97 96 GLN A CA 1
ATOM 741 C C . GLN A 1 96 ? 13.240 27.698 28.139 1.00 20.63 96 GLN A C 1
ATOM 742 O O . GLN A 1 96 ? 13.287 28.911 28.200 1.00 24.22 96 GLN A O 1
ATOM 753 N N . ILE A 1 97 ? 14.158 26.917 28.817 1.00 20.21 97 ILE A N 1
ATOM 754 C CA . ILE A 1 97 ? 15.291 27.561 29.499 1.00 20.26 97 ILE A CA 1
ATOM 755 C C . ILE A 1 97 ? 16.516 27.648 28.582 1.00 18.62 97 ILE A C 1
ATOM 756 O O . ILE A 1 97 ? 16.782 26.637 27.961 1.00 21.53 97 ILE A O 1
ATOM 761 N N . ALA A 1 98 ? 17.099 28.830 28.418 1.00 20.29 98 ALA A N 1
ATOM 762 C CA . ALA A 1 98 ? 18.328 28.862 27.613 1.00 18.35 98 ALA A CA 1
ATOM 763 C C . ALA A 1 98 ? 19.507 28.462 28.528 1.00 19.12 98 ALA A C 1
ATOM 764 O O . ALA A 1 98 ? 19.883 29.225 29.372 1.00 20.61 98 ALA A O 1
ATOM 766 N N . ALA A 1 99 ? 19.980 27.257 28.315 1.00 17.55 99 ALA A N 1
ATOM 767 C CA . ALA A 1 99 ? 21.068 26.712 29.157 1.00 16.02 99 ALA A CA 1
ATOM 768 C C . ALA A 1 99 ? 22.302 26.630 28.304 1.00 18.47 99 ALA A C 1
ATOM 769 O O . ALA A 1 99 ? 22.195 26.530 27.060 1.00 18.56 99 ALA A O 1
ATOM 771 N N . VAL A 1 100 ? 23.454 26.565 28.999 1.00 16.97 100 VAL A N 1
ATOM 772 C CA . VAL A 1 100 ? 24.731 26.335 28.281 1.00 15.69 100 VAL A CA 1
ATOM 773 C C . VAL A 1 100 ? 25.467 25.207 29.054 1.00 16.57 100 VAL A C 1
ATOM 774 O O . VAL A 1 100 ? 25.662 25.402 30.261 1.00 14.98 100 VAL A O 1
ATOM 778 N N . GLY A 1 101 ? 25.822 24.112 28.400 1.00 16.46 101 GLY A N 1
ATOM 779 C CA . GLY A 1 101 ? 26.529 23.064 29.095 1.00 15.25 101 GLY A CA 1
ATOM 780 C C . GLY A 1 101 ? 28.024 23.344 29.196 1.00 15.81 101 GLY A C 1
ATOM 781 O O . GLY A 1 101 ? 28.681 23.784 28.232 1.00 17.43 101 GLY A O 1
ATOM 782 N N . LEU A 1 102 ? 28.659 23.127 30.341 1.00 14.79 102 LEU A N 1
ATOM 783 C CA . LEU A 1 102 ? 30.100 23.332 30.531 1.00 15.11 102 LEU A CA 1
ATOM 784 C C . LEU A 1 102 ? 30.674 22.140 31.301 1.00 16.51 102 LEU A C 1
ATOM 785 O O . LEU A 1 102 ? 29.893 21.383 31.942 1.00 15.06 102 LEU A O 1
ATOM 790 N N . PHE A 1 103 ? 31.999 21.974 31.231 1.00 14.89 103 PHE A N 1
ATOM 791 C CA . PHE A 1 103 ? 32.693 21.123 32.269 1.00 17.79 103 PHE A CA 1
ATOM 792 C C . PHE A 1 103 ? 33.612 22.112 32.966 1.00 14.48 103 PHE A C 1
ATOM 793 O O . PHE A 1 103 ? 33.728 23.326 32.754 1.00 16.02 103 PHE A O 1
ATOM 801 N N . LEU A 1 104 ? 34.339 21.524 33.973 1.00 15.28 104 LEU A N 1
ATOM 802 C CA . LEU A 1 104 ? 35.091 22.359 34.910 1.00 16.20 104 LEU A CA 1
ATOM 803 C C . LEU A 1 104 ? 36.215 23.156 34.306 1.00 14.90 104 LEU A C 1
ATOM 804 O O . LEU A 1 104 ? 36.599 24.253 34.708 1.00 17.20 104 LEU A O 1
ATOM 809 N N . GLY A 1 105 ? 36.696 22.645 33.132 1.00 16.04 105 GLY A N 1
ATOM 810 C CA . GLY A 1 105 ? 37.822 23.316 32.450 1.00 17.11 105 GLY A CA 1
ATOM 811 C C . GLY A 1 105 ? 37.429 24.507 31.575 1.00 16.22 105 GLY A C 1
ATOM 812 O O . GLY A 1 105 ? 38.268 25.319 31.185 1.00 17.17 105 GLY A O 1
ATOM 813 N N . ASP A 1 106 ? 36.131 24.646 31.254 1.00 15.56 106 ASP A N 1
ATOM 814 C CA . ASP A 1 106 ? 35.740 25.790 30.413 1.00 15.79 106 ASP A CA 1
ATOM 815 C C . ASP A 1 106 ? 35.891 27.121 31.117 1.00 17.01 106 ASP A C 1
ATOM 816 O O . ASP A 1 106 ? 35.435 27.245 32.285 1.00 16.36 106 ASP A O 1
ATOM 821 N N . GL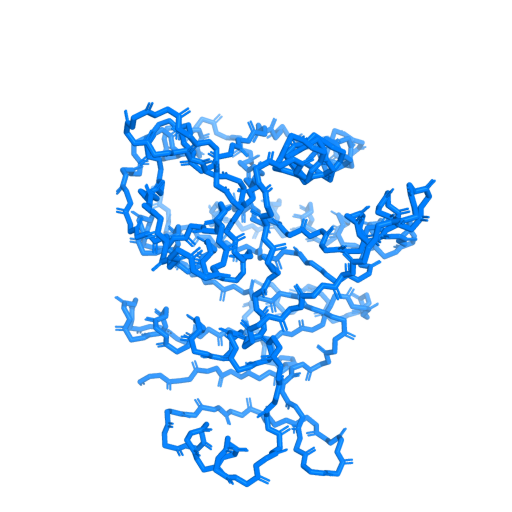Y A 1 107 ? 36.626 28.081 30.554 1.00 16.75 107 GLY A N 1
ATOM 822 C CA . GLY A 1 107 ? 36.923 29.315 31.286 1.00 17.67 107 GLY A CA 1
ATOM 823 C C . GLY A 1 107 ? 37.793 29.054 32.517 1.00 19.13 107 GLY A C 1
ATOM 824 O O . GLY A 1 107 ? 37.846 29.985 33.354 1.00 19.43 107 GLY A O 1
ATOM 825 N N . ASP A 1 108 ? 38.453 27.930 32.605 1.00 17.01 108 ASP A N 1
ATOM 826 C CA . ASP A 1 108 ? 39.232 27.643 33.823 1.00 18.51 108 ASP A CA 1
ATOM 827 C C . ASP A 1 108 ? 38.347 27.897 35.033 1.00 19.28 108 ASP A C 1
ATOM 828 O O . ASP A 1 108 ? 38.819 28.411 36.060 1.00 19.03 108 ASP A O 1
ATOM 833 N N . SER A 1 109 ? 37.106 27.475 35.005 1.00 16.42 109 SER A N 1
ATOM 834 C CA . SER A 1 109 ? 36.157 27.813 36.085 1.00 15.76 109 SER A CA 1
ATOM 835 C C . SER A 1 109 ? 36.533 27.163 37.401 1.00 23.18 109 SER A C 1
ATOM 836 O O . SER A 1 109 ? 36.375 27.748 38.443 1.00 20.19 109 SER A O 1
ATOM 839 N N . VAL A 1 110 ? 37.054 25.943 37.346 1.00 17.60 110 VAL A N 1
ATOM 840 C CA . VAL A 1 110 ? 37.518 25.190 38.540 1.00 17.81 110 VAL A CA 1
ATOM 841 C C . VAL A 1 110 ? 38.849 24.546 38.127 1.00 18.62 110 VAL A C 1
ATOM 842 O O . VAL A 1 110 ? 38.871 23.854 37.078 1.00 21.11 110 VAL A O 1
ATOM 846 N N . LYS A 1 111 ? 39.874 24.803 38.922 1.00 19.30 111 LYS A N 1
ATOM 847 C CA . LYS A 1 111 ? 41.195 24.251 38.709 1.00 22.20 111 LYS A CA 1
ATOM 848 C C . LYS A 1 111 ? 41.259 22.816 39.226 1.00 19.19 111 LYS A C 1
ATOM 849 O O . LYS A 1 111 ? 40.748 22.513 40.299 1.00 19.66 111 LYS A O 1
ATOM 855 N N . VAL A 1 112 ? 41.812 21.916 38.421 1.00 17.94 112 VAL A N 1
ATOM 856 C CA . VAL A 1 112 ? 41.903 20.519 38.806 1.00 16.78 112 VAL A CA 1
ATOM 857 C C . VAL A 1 112 ? 43.299 19.989 38.616 1.00 17.36 112 VAL A C 1
ATOM 858 O O . VAL A 1 112 ? 44.029 20.276 37.662 1.00 18.90 112 VAL A O 1
ATOM 862 N N . THR A 1 113 ? 43.736 19.230 39.637 1.00 17.62 113 THR A N 1
ATOM 863 C CA . THR A 1 113 ? 45.012 18.527 39.621 1.00 18.42 113 THR A CA 1
ATOM 864 C C . THR A 1 113 ? 44.752 17.093 40.065 1.00 18.50 113 THR A C 1
ATOM 865 O O . THR A 1 113 ? 43.732 16.722 40.600 1.00 18.80 113 THR A O 1
ATOM 869 N N . GLN A 1 114 ? 45.723 16.181 39.817 1.00 18.49 114 GLN A N 1
ATOM 870 C CA . GLN A 1 114 ? 45.621 14.808 40.236 1.00 19.81 114 GLN A CA 1
ATOM 871 C C . GLN A 1 114 ? 45.623 14.682 41.747 1.00 21.42 114 GLN A C 1
ATOM 872 O O . GLN A 1 114 ? 46.592 15.147 42.370 1.00 21.73 114 GLN A O 1
ATOM 878 N N . LEU A 1 115 ? 44.551 14.157 42.323 1.00 17.79 115 LEU A N 1
ATOM 879 C CA . LEU A 1 115 ? 44.540 14.054 43.775 1.0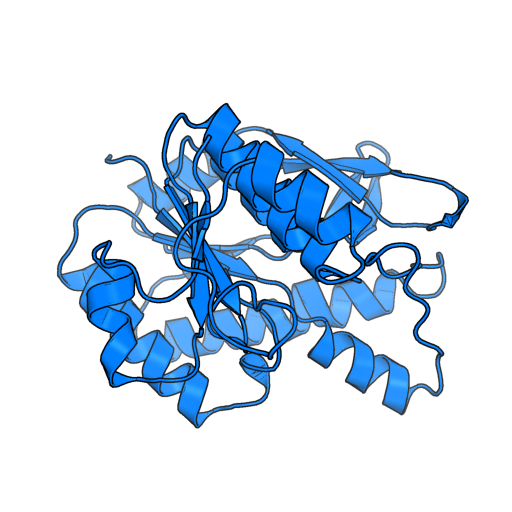0 18.98 115 LEU A CA 1
ATOM 880 C C . LEU A 1 115 ? 45.470 12.999 44.352 1.00 20.71 115 LEU A C 1
ATOM 881 O O . LEU A 1 115 ? 46.105 13.312 45.375 1.00 22.95 115 LEU A O 1
ATOM 886 N N . ASP A 1 116 ? 45.554 11.834 43.778 1.00 22.36 116 ASP A N 1
ATOM 887 C CA . ASP A 1 116 ? 46.322 10.717 44.382 1.00 21.96 116 ASP A CA 1
ATOM 888 C C . ASP A 1 116 ? 46.612 9.665 43.353 1.00 22.42 116 ASP A C 1
ATOM 889 O O . ASP A 1 116 ? 45.667 9.190 42.720 1.00 22.26 116 ASP A O 1
ATOM 894 N N . GLU A 1 117 ? 47.885 9.260 43.248 1.00 21.97 117 GLU A N 1
ATOM 895 C CA . GLU A 1 117 ? 48.150 8.227 42.242 1.00 22.57 117 GLU A CA 1
ATOM 896 C C . GLU A 1 117 ? 47.382 6.926 42.539 1.00 19.69 117 GLU A C 1
ATOM 897 O O . GLU A 1 117 ? 47.075 6.273 41.523 1.00 23.76 117 GLU A O 1
ATOM 908 N N . GLU A 1 118 ? 46.942 6.606 43.744 1.00 22.75 118 GLU A N 1
ATOM 909 C CA . GLU A 1 118 ? 46.207 5.418 44.079 1.00 23.33 118 GLU A CA 1
ATOM 910 C C . GLU A 1 118 ? 44.777 5.458 43.540 1.00 20.88 118 GLU A C 1
ATOM 911 O O . GLU A 1 118 ? 44.105 4.445 43.363 1.00 24.03 118 GLU A O 1
ATOM 917 N N . LEU A 1 119 ? 44.346 6.697 43.184 1.00 19.99 119 LEU A N 1
ATOM 918 C CA . LEU A 1 119 ? 43.009 6.859 42.612 1.00 23.30 119 LEU A CA 1
ATOM 919 C C . LEU A 1 119 ? 42.981 6.977 41.086 1.00 20.36 119 LEU A C 1
ATOM 920 O O . LEU A 1 119 ? 41.892 6.932 40.478 1.00 21.08 119 LEU A O 1
ATOM 925 N N . GLY A 1 120 ? 44.122 7.172 40.488 1.00 20.92 120 GLY A N 1
ATOM 926 C CA . GLY A 1 120 ? 44.136 7.306 39.016 1.00 19.98 120 GLY A CA 1
ATOM 927 C C . GLY A 1 120 ? 43.724 8.759 38.692 1.00 18.06 120 GLY A C 1
ATOM 928 O O . GLY A 1 120 ? 44.182 9.750 39.242 1.00 19.89 120 GLY A O 1
ATOM 929 N N . HIS A 1 121 ? 42.912 8.809 37.614 1.00 19.35 121 HIS A N 1
ATOM 930 C CA . HIS A 1 121 ? 42.480 10.090 37.076 1.00 19.51 121 HIS A CA 1
ATOM 931 C C . HIS A 1 121 ? 41.331 10.723 37.832 1.00 18.13 121 HIS A C 1
ATOM 932 O O . HIS A 1 121 ? 40.251 10.957 37.270 1.00 20.20 121 HIS A O 1
ATOM 939 N N . VAL A 1 122 ? 41.477 10.828 39.153 1.00 16.81 122 VAL A N 1
ATOM 940 C CA . VAL A 1 122 ? 40.545 11.560 40.040 1.00 17.41 122 VAL A CA 1
ATOM 941 C C . VAL A 1 122 ? 41.152 12.896 40.348 1.00 18.40 122 VAL A C 1
ATOM 942 O O . VAL A 1 122 ? 42.333 13.070 40.696 1.00 19.02 122 VAL A O 1
ATOM 946 N N . GLY A 1 123 ? 40.324 13.964 40.151 1.00 18.39 123 GLY A N 1
ATOM 947 C CA . GLY A 1 123 ? 40.842 15.291 40.410 1.00 18.58 123 GLY A CA 1
ATOM 948 C C . GLY A 1 123 ? 40.553 15.880 41.782 1.00 15.78 123 GLY A C 1
ATOM 949 O O . GLY A 1 123 ? 39.528 15.584 42.347 1.00 18.28 123 GLY A O 1
ATOM 950 N N . LEU A 1 124 ? 41.456 16.735 42.189 1.00 17.60 124 LEU A N 1
ATOM 951 C CA . LEU A 1 124 ? 41.250 17.610 43.345 1.00 18.16 124 LEU A CA 1
ATOM 952 C C . LEU A 1 124 ? 40.830 18.923 42.711 1.00 17.27 124 LEU A C 1
ATOM 953 O O . LEU A 1 124 ? 41.560 19.573 41.915 1.00 16.98 124 LEU A O 1
ATOM 958 N N . ALA A 1 125 ? 39.631 19.372 43.086 1.00 17.16 125 ALA A N 1
ATOM 959 C CA . ALA A 1 125 ? 39.057 20.603 42.583 1.00 19.86 125 ALA A CA 1
ATOM 960 C C . ALA A 1 125 ? 39.394 21.770 43.514 1.00 20.06 125 ALA A C 1
ATOM 961 O O . ALA A 1 125 ? 39.081 21.692 44.708 1.00 22.93 125 ALA A O 1
ATOM 963 N N . GLN A 1 126 ? 39.757 22.896 42.955 1.00 17.57 126 GLN A N 1
ATOM 964 C CA . GLN A 1 126 ? 40.018 24.117 43.725 1.00 18.19 126 GLN A CA 1
ATOM 965 C C . GLN A 1 126 ? 39.423 25.297 42.947 1.00 19.57 126 GLN A C 1
ATOM 966 O O . GLN A 1 126 ? 39.184 25.193 41.713 1.00 19.29 126 GLN A O 1
ATOM 972 N N . PRO A 1 127 ? 39.213 26.452 43.541 1.00 18.85 127 PRO A N 1
ATOM 973 C CA . PRO A 1 127 ? 38.546 27.557 42.862 1.00 20.24 127 PRO A CA 1
ATOM 974 C C . PRO A 1 127 ? 39.338 28.001 41.654 1.00 20.60 127 PRO A C 1
ATOM 975 O O . PRO A 1 127 ? 40.549 28.036 41.659 1.00 21.32 127 PRO A O 1
ATOM 979 N N . GLY A 1 128 ? 38.596 28.441 40.625 1.00 19.42 128 GLY A N 1
ATOM 980 C CA . GLY A 1 128 ? 39.224 28.984 39.429 1.00 18.28 128 GLY A CA 1
ATOM 981 C C . GLY A 1 128 ? 38.748 30.392 39.105 1.00 19.90 128 GLY A C 1
ATOM 982 O O . GLY A 1 128 ? 38.613 31.224 40.008 1.00 20.93 128 GLY A O 1
ATOM 983 N N . SER A 1 129 ? 38.503 30.655 37.826 1.00 16.97 129 SER A N 1
ATOM 984 C CA . SER A 1 129 ? 38.053 32.006 37.421 1.00 20.17 129 SER A CA 1
ATOM 985 C C . SER A 1 129 ? 36.579 32.134 37.187 1.00 18.96 129 SER A C 1
ATOM 986 O O . SER A 1 129 ? 36.085 31.269 36.450 1.00 19.10 129 SER A O 1
ATOM 989 N N . PRO A 1 130 ? 35.846 33.098 37.696 1.00 17.15 130 PRO A N 1
ATOM 990 C CA . PRO A 1 130 ? 34.445 33.269 37.512 1.00 18.23 130 PRO A CA 1
ATOM 991 C C . PRO A 1 130 ? 34.093 34.020 36.222 1.00 17.68 130 PRO A C 1
ATOM 992 O O . PRO A 1 130 ? 32.882 34.181 36.033 1.00 18.98 130 PRO A O 1
ATOM 996 N N . LYS A 1 131 ? 35.114 34.380 35.459 1.00 18.39 131 LYS A N 1
ATOM 997 C CA . LYS A 1 131 ? 34.749 35.352 34.331 1.00 18.79 131 LYS A CA 1
ATOM 998 C C . LYS A 1 131 ? 33.785 34.743 33.318 1.00 19.06 131 LYS A C 1
ATOM 999 O O . LYS A 1 131 ? 32.836 35.413 32.959 1.00 19.72 131 LYS A O 1
ATOM 1005 N N . LEU A 1 132 ? 34.070 33.536 32.847 1.00 18.37 132 LEU A N 1
ATOM 1006 C CA . LEU A 1 132 ? 33.172 32.976 31.841 1.00 16.75 132 LEU A CA 1
ATOM 1007 C C . LEU A 1 132 ? 31.773 32.777 32.330 1.00 16.90 132 LEU A C 1
ATOM 1008 O O . LEU A 1 132 ? 30.762 33.234 31.757 1.00 18.46 132 LEU A O 1
ATOM 1013 N N . ILE A 1 133 ? 31.593 32.149 33.526 1.00 17.16 133 ILE A N 1
ATOM 1014 C CA . ILE A 1 133 ? 30.236 31.920 34.028 1.00 18.53 133 ILE A CA 1
ATOM 1015 C C . ILE A 1 133 ? 29.514 33.216 34.408 1.00 16.16 133 ILE A C 1
ATOM 1016 O O . ILE A 1 133 ? 28.324 33.281 34.092 1.00 18.92 133 ILE A O 1
ATOM 1021 N N . ASN A 1 134 ? 30.267 34.157 34.983 1.00 16.89 134 ASN A N 1
ATOM 1022 C CA . ASN A 1 134 ? 29.589 35.479 35.254 1.00 20.08 134 ASN A CA 1
ATOM 1023 C C . ASN A 1 134 ? 29.071 36.099 33.952 1.00 18.98 134 ASN A C 1
ATOM 1024 O O . ASN A 1 134 ? 27.989 36.683 33.992 1.00 20.74 134 ASN A O 1
ATOM 1029 N N . SER A 1 135 ? 29.877 36.005 32.916 1.00 20.09 135 SER A N 1
ATOM 1030 C CA . SER A 1 135 ? 29.432 36.538 31.608 1.00 21.19 135 SER A CA 1
ATOM 1031 C C . SER A 1 135 ? 28.203 35.805 31.123 1.00 23.28 135 SER A C 1
ATOM 1032 O O . SER A 1 135 ? 27.275 36.459 30.614 1.00 22.91 135 SER A O 1
ATOM 1035 N N . LEU A 1 136 ? 28.080 34.482 31.193 1.00 17.47 136 LEU A N 1
ATOM 1036 C CA . LEU A 1 136 ? 26.941 33.720 30.758 1.00 18.91 136 LEU A CA 1
ATOM 1037 C C . LEU A 1 136 ? 25.789 34.123 31.576 1.00 19.41 136 LEU A C 1
ATOM 1038 O O . LEU A 1 136 ? 24.655 34.323 31.108 1.00 20.72 136 LEU A O 1
ATOM 1043 N N . LEU A 1 137 ? 25.941 34.286 32.935 1.00 18.74 137 LEU A N 1
ATOM 1044 C CA . LEU A 1 137 ? 24.842 34.670 33.822 1.00 20.50 137 LEU A CA 1
ATOM 1045 C C . LEU A 1 137 ? 24.294 36.087 33.465 1.00 19.17 137 LEU A C 1
ATOM 1046 O O . LEU A 1 137 ? 23.043 36.231 33.464 1.00 21.84 137 LEU A O 1
ATOM 1051 N N . GLU A 1 138 ? 25.241 36.973 33.259 1.00 20.77 138 GLU A N 1
ATOM 1052 C CA . GLU A 1 138 ? 24.759 38.346 32.940 1.00 25.11 138 GLU A CA 1
ATOM 1053 C C . GLU A 1 138 ? 24.035 38.377 31.618 1.00 24.64 138 GLU A C 1
ATOM 1054 O O . GLU A 1 138 ? 23.204 39.278 31.426 1.00 27.43 138 GLU A O 1
ATOM 1065 N N . ASN A 1 139 ? 24.281 37.429 30.746 1.00 22.95 139 ASN A N 1
ATOM 1066 C CA . ASN A 1 139 ? 23.623 37.407 29.424 1.00 21.05 139 ASN A CA 1
ATOM 1067 C C . ASN A 1 139 ? 22.377 36.551 29.482 1.00 25.33 139 ASN A C 1
ATOM 1068 O O . ASN A 1 139 ? 21.812 36.300 28.389 1.00 30.00 139 ASN A O 1
ATOM 1073 N N . GLY A 1 140 ? 21.966 36.018 30.605 1.00 22.58 140 GLY A N 1
ATOM 1074 C CA . GLY A 1 140 ? 20.723 35.310 30.833 1.00 26.72 140 GLY A CA 1
ATOM 1075 C C . GLY A 1 140 ? 20.736 33.816 30.573 1.00 26.89 140 GLY A C 1
ATOM 1076 O O . GLY A 1 140 ? 19.660 33.196 30.534 1.00 30.47 140 GLY A O 1
ATOM 1077 N N . TYR A 1 141 ? 21.883 33.173 30.538 1.00 21.40 141 TYR A N 1
ATOM 1078 C CA . TYR A 1 141 ? 21.928 31.723 30.357 1.00 19.54 141 TYR A CA 1
ATOM 1079 C C . TYR A 1 141 ? 22.007 30.962 31.703 1.00 19.64 141 TYR A C 1
ATOM 1080 O O . TYR A 1 141 ? 22.500 31.617 32.660 1.00 22.31 141 TYR A O 1
ATOM 1089 N N . LEU A 1 142 ? 21.490 29.756 31.685 1.00 18.25 142 LEU A N 1
ATOM 1090 C CA . LEU A 1 142 ? 21.695 28.862 32.840 1.00 18.84 142 LEU A CA 1
ATOM 1091 C C . LEU A 1 142 ? 22.883 27.912 32.546 1.00 16.76 142 LEU A C 1
ATOM 1092 O O . LEU A 1 142 ? 22.733 27.008 31.753 1.00 17.14 142 LEU A O 1
ATOM 1097 N N . PRO A 1 143 ? 23.983 28.114 33.269 1.00 15.95 143 PRO A N 1
ATOM 1098 C CA . PRO A 1 143 ? 25.122 27.197 33.086 1.00 14.85 143 PRO A CA 1
ATOM 1099 C C . PRO A 1 143 ? 24.764 25.837 33.682 1.00 16.66 143 PRO A C 1
ATOM 1100 O O . PRO A 1 143 ? 24.282 25.830 34.863 1.00 18.52 143 PRO A O 1
ATOM 1104 N N . VAL A 1 144 ? 25.109 24.757 33.053 1.00 15.61 144 VAL A N 1
ATOM 1105 C CA . VAL A 1 144 ? 24.865 23.383 33.565 1.00 15.38 144 VAL A CA 1
ATOM 1106 C C . VAL A 1 144 ? 26.233 22.685 33.490 1.00 14.88 144 VAL A C 1
ATOM 1107 O O . VAL A 1 144 ? 26.681 22.406 32.359 1.00 14.95 144 VAL A O 1
ATOM 1111 N N . VAL A 1 145 ? 26.875 22.466 34.648 1.00 16.06 145 VAL A N 1
ATOM 1112 C CA . VAL A 1 145 ? 28.289 22.141 34.679 1.00 15.07 145 VAL A CA 1
ATOM 1113 C C . VAL A 1 145 ? 28.519 20.734 35.205 1.00 15.43 145 VAL A C 1
ATOM 1114 O O . VAL A 1 145 ? 28.057 20.342 36.284 1.00 15.96 145 VAL A O 1
ATOM 1118 N N . SER A 1 146 ? 29.181 19.908 34.397 1.00 15.38 146 SER A N 1
ATOM 1119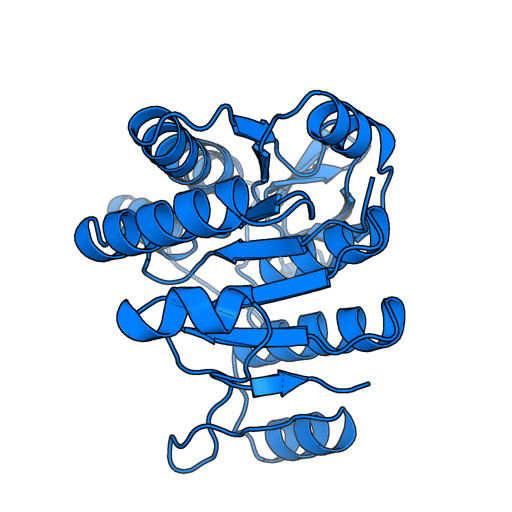 C CA . SER A 1 146 ? 29.575 18.572 34.813 1.00 15.53 146 SER A CA 1
ATOM 1120 C C . SER A 1 146 ? 30.824 18.597 35.649 1.00 14.99 146 SER A C 1
ATOM 1121 O O . SER A 1 146 ? 31.514 19.579 35.829 1.00 17.62 146 SER A O 1
ATOM 1124 N N . SER A 1 147 ? 31.111 17.396 36.248 1.00 17.34 147 SER A N 1
ATOM 1125 C CA . SER A 1 147 ? 32.199 17.322 37.216 1.00 16.20 147 SER A CA 1
ATOM 1126 C C . SER A 1 147 ? 33.438 16.682 36.642 1.00 19.72 147 SER A C 1
ATOM 1127 O O . SER A 1 147 ? 34.342 16.199 37.410 1.00 19.25 147 SER A O 1
ATOM 1130 N N . ILE A 1 148 ? 33.558 16.703 35.301 1.00 15.11 148 ILE A N 1
ATOM 1131 C CA . ILE A 1 148 ? 34.843 16.327 34.681 1.00 15.13 148 ILE A CA 1
ATOM 1132 C C . ILE A 1 148 ? 35.666 17.625 34.572 1.00 15.94 148 ILE A C 1
ATOM 1133 O O . ILE A 1 148 ? 35.111 18.677 34.282 1.00 16.72 148 ILE A O 1
ATOM 1138 N N . GLY A 1 149 ? 37.009 17.558 34.817 1.00 16.99 149 GLY A N 1
ATOM 1139 C CA . GLY A 1 149 ? 37.859 18.703 34.616 1.00 17.15 149 GLY A CA 1
ATOM 1140 C C . GLY A 1 149 ? 39.066 18.222 33.785 1.00 17.07 149 GLY A C 1
ATOM 1141 O O . GLY A 1 149 ? 39.097 17.078 33.298 1.00 18.12 149 GLY A O 1
ATOM 1142 N N . VAL A 1 150 ? 40.055 19.126 33.766 1.00 16.09 150 VAL A N 1
ATOM 1143 C CA . VAL A 1 150 ? 41.267 18.783 33.007 1.00 17.51 150 VAL A CA 1
ATOM 1144 C C . VAL A 1 150 ? 42.439 19.570 33.666 1.00 18.83 150 VAL A C 1
ATOM 1145 O O . VAL A 1 150 ? 42.312 20.650 34.152 1.00 20.84 150 VAL A O 1
ATOM 1149 N N . THR A 1 151 ? 43.550 18.799 33.708 1.00 17.37 151 THR A N 1
ATOM 1150 C CA . THR A 1 151 ? 44.759 19.428 34.266 1.00 22.13 151 THR A CA 1
ATOM 1151 C C . THR A 1 151 ? 45.428 20.307 33.214 1.00 22.89 151 THR A C 1
ATOM 1152 O O . THR A 1 151 ? 45.164 20.252 31.997 1.00 20.16 151 THR A O 1
ATOM 1156 N N . ASP A 1 152 ? 46.325 21.157 33.686 1.00 21.72 152 ASP A N 1
ATOM 1157 C CA . ASP A 1 152 ? 47.069 22.034 32.810 1.00 19.31 152 ASP A CA 1
ATOM 1158 C C . ASP A 1 152 ? 47.880 21.244 31.795 1.00 22.62 152 ASP A C 1
ATOM 1159 O O . ASP A 1 152 ? 48.147 21.788 30.703 1.00 26.08 152 ASP A O 1
ATOM 1164 N N . GLU A 1 153 ? 48.178 19.991 32.050 1.00 22.54 153 GLU A N 1
ATOM 1165 C CA . GLU A 1 153 ? 48.943 19.212 31.104 1.00 24.72 153 GLU A CA 1
ATOM 1166 C C . GLU A 1 153 ? 48.094 18.472 30.101 1.00 26.38 153 GLU A C 1
ATOM 1167 O O . GLU A 1 153 ? 48.515 17.732 29.190 1.00 26.57 153 GLU A O 1
ATOM 1173 N N . GLY A 1 154 ? 46.773 18.691 30.270 1.00 22.47 154 GLY A N 1
ATOM 1174 C CA . GLY A 1 154 ? 45.858 18.060 29.326 1.00 22.04 154 GLY A CA 1
ATOM 1175 C C . GLY A 1 154 ? 45.266 16.729 29.708 1.00 18.10 154 GLY A C 1
ATOM 1176 O O . GLY A 1 154 ? 44.835 16.018 28.797 1.00 21.16 154 GLY A O 1
ATOM 1177 N N . GLN A 1 155 ? 45.309 16.262 30.975 1.00 18.20 155 GLN A N 1
ATOM 1178 C CA . GLN A 1 155 ? 44.726 14.985 31.327 1.00 17.93 155 GLN A CA 1
ATOM 1179 C C . GLN A 1 155 ? 43.309 15.228 31.950 1.00 17.93 155 GLN A C 1
ATOM 1180 O O . GLN A 1 155 ? 43.132 16.069 32.841 1.00 19.17 155 GLN A O 1
ATOM 1186 N N . LEU A 1 156 ? 42.391 14.465 31.379 1.00 19.18 156 LEU A N 1
ATOM 1187 C CA . LEU A 1 156 ? 41.013 14.552 31.893 1.00 18.32 156 LEU A CA 1
ATOM 1188 C C . LEU A 1 156 ? 41.018 13.962 33.277 1.00 20.20 156 LEU A C 1
ATOM 1189 O O . LEU A 1 156 ? 41.679 12.989 33.643 1.00 20.22 156 LEU A O 1
ATOM 1194 N N . MET A 1 157 ? 40.121 14.535 34.140 1.00 18.73 157 MET A N 1
ATOM 1195 C CA . MET A 1 157 ? 40.022 14.138 35.551 1.00 17.77 157 MET A CA 1
ATOM 1196 C C . MET A 1 157 ? 38.554 13.990 35.921 1.00 16.93 157 MET A C 1
ATOM 1197 O O . MET A 1 157 ? 37.697 14.874 35.669 1.00 20.49 157 MET A O 1
ATOM 1202 N N . ASN A 1 158 ? 38.275 12.973 36.686 1.00 17.01 158 ASN A N 1
ATOM 1203 C CA . ASN A 1 158 ? 36.951 12.724 37.251 1.00 16.18 158 ASN A CA 1
ATOM 1204 C C . ASN A 1 158 ? 36.966 13.348 38.626 1.00 18.66 158 ASN A C 1
ATOM 1205 O O . ASN A 1 158 ? 37.732 12.971 39.518 1.00 18.46 158 ASN A O 1
ATOM 1210 N N . VAL A 1 159 ? 36.110 14.329 38.850 1.00 17.19 159 VAL A N 1
ATOM 1211 C CA . VAL A 1 159 ? 35.969 14.999 40.169 1.00 16.69 159 VAL A CA 1
ATOM 1212 C C . VAL A 1 159 ? 34.671 14.627 40.827 1.00 17.08 159 VAL A C 1
ATOM 1213 O O . VAL A 1 159 ? 33.596 14.628 40.180 1.00 19.35 159 VAL A O 1
ATOM 1217 N N . ASN A 1 160 ? 34.698 14.285 42.093 1.00 17.18 160 ASN A N 1
ATOM 1218 C CA . ASN A 1 160 ? 33.389 14.005 42.755 1.00 16.43 160 ASN A CA 1
ATOM 1219 C C . ASN A 1 160 ? 32.546 15.308 42.626 1.00 19.55 160 ASN A C 1
ATOM 1220 O O . ASN A 1 160 ? 33.050 16.391 42.851 1.00 17.32 160 ASN A O 1
ATOM 1225 N N . ALA A 1 161 ? 31.243 15.161 42.337 1.00 17.72 161 ALA A N 1
ATOM 1226 C CA . ALA A 1 161 ? 30.462 16.333 42.015 1.00 17.40 161 ALA A CA 1
ATOM 1227 C C . ALA A 1 161 ? 30.136 17.227 43.210 1.00 16.91 161 ALA A C 1
ATOM 1228 O O . ALA A 1 161 ? 30.016 18.442 42.976 1.00 18.04 161 ALA A O 1
ATOM 1230 N N . ASP A 1 162 ? 30.110 16.695 44.433 1.00 17.55 162 ASP A N 1
ATOM 1231 C CA . ASP A 1 162 ? 29.947 17.560 45.581 1.00 17.61 162 ASP A CA 1
ATOM 1232 C C . ASP A 1 162 ? 31.155 18.476 45.769 1.00 16.85 162 ASP A C 1
ATOM 1233 O O . ASP A 1 162 ? 31.049 19.653 46.024 1.00 18.90 162 ASP A O 1
ATOM 1238 N N . GLN A 1 163 ? 32.378 17.895 45.588 1.00 17.99 163 GLN A N 1
ATOM 1239 C CA . GLN A 1 163 ? 33.580 18.735 45.682 1.00 18.29 163 GLN A CA 1
ATOM 1240 C C . GLN A 1 163 ? 33.664 19.731 44.501 1.00 14.88 163 GLN A C 1
ATOM 1241 O O . GLN A 1 163 ? 34.148 20.838 44.713 1.00 18.64 163 GLN A O 1
ATOM 1247 N N . ALA A 1 164 ? 33.220 19.291 43.320 1.00 15.89 164 ALA A N 1
ATOM 1248 C CA . ALA A 1 164 ? 33.235 20.273 42.208 1.00 16.68 164 ALA A CA 1
ATOM 1249 C C . ALA A 1 164 ? 32.247 21.439 42.491 1.00 15.93 164 ALA A C 1
ATOM 1250 O O . ALA A 1 164 ? 32.645 22.569 42.276 1.00 15.88 164 ALA A O 1
ATOM 1252 N N . ALA A 1 165 ? 31.098 21.090 43.058 1.00 15.34 165 ALA A N 1
ATOM 1253 C CA . ALA A 1 165 ? 30.137 22.174 43.375 1.00 16.36 165 ALA A CA 1
ATOM 1254 C C . ALA A 1 165 ? 30.637 23.144 44.417 1.00 16.89 165 ALA A C 1
ATOM 1255 O O . ALA A 1 165 ? 30.486 24.348 44.342 1.00 17.80 165 ALA A O 1
ATOM 1257 N N . THR A 1 166 ? 31.364 22.572 45.424 1.00 17.61 166 THR A N 1
ATOM 1258 C CA . THR A 1 166 ? 31.933 23.455 46.439 1.00 19.26 166 THR A CA 1
ATOM 1259 C C . THR A 1 166 ? 32.978 24.369 45.858 1.00 17.12 166 THR A C 1
ATOM 1260 O O . THR A 1 166 ? 33.056 25.573 46.147 1.00 19.04 166 THR A O 1
ATOM 1264 N N . ALA A 1 167 ? 33.852 23.824 44.971 1.00 17.28 167 ALA A N 1
ATOM 1265 C CA . ALA A 1 167 ? 34.868 24.660 44.365 1.00 17.51 167 ALA A CA 1
ATOM 1266 C C . ALA A 1 167 ? 34.242 25.762 43.488 1.00 15.61 167 ALA A C 1
ATOM 1267 O O . ALA A 1 167 ? 34.754 26.883 43.504 1.00 17.29 167 ALA A O 1
ATOM 1269 N N . LEU A 1 168 ? 33.203 25.335 42.755 1.00 16.59 168 LEU A N 1
ATOM 1270 C CA . LEU A 1 168 ? 32.541 26.398 41.939 1.00 17.54 168 LEU A CA 1
ATOM 1271 C C . LEU A 1 168 ? 31.810 27.427 42.819 1.00 17.01 168 LEU A C 1
ATOM 1272 O O . LEU A 1 168 ? 31.882 28.611 42.463 1.00 18.26 168 LEU A O 1
ATOM 1277 N N . ALA A 1 169 ? 31.284 26.997 43.984 1.00 17.63 169 ALA A N 1
ATOM 1278 C CA . ALA A 1 169 ? 30.642 28.008 44.837 1.00 18.82 169 ALA A CA 1
ATOM 1279 C C . ALA A 1 169 ? 31.651 28.988 45.320 1.00 19.21 169 ALA A C 1
ATOM 1280 O O . ALA A 1 169 ? 31.467 30.231 45.355 1.00 20.71 169 ALA A O 1
ATOM 1282 N N . ALA A 1 170 ? 32.897 28.532 45.677 1.00 17.83 170 ALA A N 1
ATOM 1283 C CA . ALA A 1 170 ? 33.882 29.489 46.076 1.00 19.83 170 ALA A CA 1
ATOM 1284 C C . ALA A 1 170 ? 34.325 30.410 44.938 1.00 21.62 170 ALA A C 1
ATOM 1285 O O . ALA A 1 170 ? 34.466 31.615 45.122 1.00 23.83 170 ALA A O 1
ATOM 1287 N N . THR A 1 171 ? 34.438 29.850 43.716 1.00 19.14 171 THR A N 1
ATOM 1288 C CA . THR A 1 171 ? 34.834 30.667 42.574 1.00 17.47 171 THR A CA 1
ATOM 1289 C C . THR A 1 171 ? 33.797 31.793 42.295 1.00 19.67 171 THR A C 1
ATOM 1290 O O . THR A 1 171 ? 34.247 32.894 41.976 1.00 19.30 171 THR A O 1
ATOM 1294 N N . LEU A 1 172 ? 32.520 31.470 42.401 1.00 17.73 172 LEU A N 1
ATOM 1295 C CA . LEU A 1 172 ? 31.485 32.481 42.041 1.00 17.18 172 LEU A CA 1
ATOM 1296 C C . LEU A 1 172 ? 30.969 33.225 43.251 1.00 20.83 172 LEU A C 1
ATOM 1297 O O . LEU A 1 172 ? 30.145 34.155 43.039 1.00 22.31 172 LEU A O 1
ATOM 1302 N N . GLY A 1 173 ? 31.376 32.844 44.466 1.00 20.92 173 GLY A N 1
ATOM 1303 C CA . GLY A 1 173 ? 30.757 33.509 45.652 1.00 21.75 173 GLY A CA 1
ATOM 1304 C C . GLY A 1 173 ? 29.295 33.094 45.730 1.00 22.21 173 GLY A C 1
ATOM 1305 O O . GLY A 1 173 ? 28.407 33.879 46.172 1.00 24.06 173 GLY A O 1
ATOM 1306 N N . ALA A 1 174 ? 28.879 31.890 45.360 1.00 19.28 174 ALA A N 1
ATOM 1307 C CA . ALA A 1 174 ? 27.531 31.424 45.273 1.00 18.58 174 ALA A CA 1
ATOM 1308 C C . ALA A 1 174 ? 27.007 30.695 46.524 1.00 21.21 174 ALA A C 1
ATOM 1309 O O . ALA A 1 174 ? 27.793 30.041 47.216 1.00 23.17 174 ALA A O 1
ATOM 1311 N N . ASP A 1 175 ? 25.687 30.865 46.728 1.00 20.01 175 ASP A N 1
ATOM 1312 C CA . ASP A 1 175 ? 25.010 30.018 47.686 1.00 22.80 175 ASP A CA 1
ATOM 1313 C C . ASP A 1 175 ? 25.007 28.583 47.143 1.00 21.87 175 ASP A C 1
ATOM 1314 O O . ASP A 1 175 ? 25.159 28.445 45.892 1.00 20.54 175 ASP A O 1
ATOM 1319 N N . LEU A 1 176 ? 24.885 27.567 47.952 1.00 20.48 176 LEU A N 1
ATOM 1320 C CA . LEU A 1 176 ? 24.878 26.212 47.475 1.00 19.26 176 LEU A CA 1
ATOM 1321 C C . LEU A 1 176 ? 23.838 25.328 48.100 1.00 17.62 176 LEU A C 1
ATOM 1322 O O . LEU A 1 176 ? 23.691 25.300 49.369 1.00 21.35 176 LEU A O 1
ATOM 1327 N N . ILE A 1 177 ? 23.164 24.529 47.337 1.00 18.99 177 ILE A N 1
ATOM 1328 C CA . ILE A 1 177 ? 22.247 23.498 47.763 1.00 20.00 177 ILE A CA 1
ATOM 1329 C C . ILE A 1 177 ? 22.642 22.145 47.186 1.00 19.70 177 ILE A C 1
ATOM 1330 O O . ILE A 1 177 ? 22.821 22.088 45.935 1.00 19.83 177 ILE A O 1
ATOM 1335 N N . LEU A 1 178 ? 22.947 21.105 47.892 1.00 17.69 178 LEU A N 1
ATOM 1336 C CA . LEU A 1 178 ? 23.322 19.771 47.465 1.00 19.04 178 LEU A CA 1
ATOM 1337 C C . LEU A 1 178 ? 22.092 18.903 47.454 1.00 19.98 178 LEU A C 1
ATOM 1338 O O . LEU A 1 178 ? 21.614 18.561 48.576 1.00 22.49 178 LEU A O 1
ATOM 1343 N N . LEU A 1 179 ? 21.547 18.516 46.333 1.00 19.42 179 LEU A N 1
ATOM 1344 C CA . LEU A 1 179 ? 20.364 17.693 46.267 1.00 17.95 179 LEU A CA 1
ATOM 1345 C C . LEU A 1 179 ? 20.666 16.224 46.043 1.00 22.44 179 LEU A C 1
ATOM 1346 O O . LEU A 1 179 ? 21.365 15.939 45.003 1.00 27.29 179 LEU A O 1
ATOM 1351 N N . SER A 1 180 ? 20.077 15.358 46.832 1.00 22.62 180 SER A N 1
ATOM 1352 C CA . SER A 1 180 ? 20.370 13.944 46.766 1.00 29.57 180 SER A CA 1
ATOM 1353 C C . SER A 1 180 ? 19.088 13.111 46.878 1.00 25.08 180 SER A C 1
ATOM 1354 O O . SER A 1 180 ? 18.005 13.690 46.908 1.00 27.50 180 SER A O 1
ATOM 1357 N N . ASP A 1 181 ? 19.295 11.803 46.950 1.00 26.62 181 ASP A N 1
ATOM 1358 C CA . ASP A 1 181 ? 18.152 10.899 46.989 1.00 29.14 181 ASP A CA 1
ATOM 1359 C C . ASP A 1 181 ? 17.654 10.702 48.421 1.00 31.25 181 ASP A C 1
ATOM 1360 O O . ASP A 1 181 ? 16.669 9.993 48.634 1.00 37.68 181 ASP A O 1
ATOM 1369 N N . VAL A 1 182 ? 18.369 11.181 49.403 1.00 28.04 182 VAL A N 1
ATOM 1370 C CA . VAL A 1 182 ? 17.970 11.073 50.797 1.00 28.71 182 VAL A CA 1
ATOM 1371 C C . VAL A 1 182 ? 17.727 12.472 51.370 1.00 26.52 182 VAL A C 1
ATOM 1372 O O . VAL A 1 182 ? 18.303 13.472 50.919 1.00 26.46 182 VAL A O 1
ATOM 1376 N N . SER A 1 183 ? 16.857 12.502 52.379 1.00 27.43 183 SER A N 1
ATOM 1377 C CA . SER A 1 183 ? 16.524 13.761 53.024 1.00 31.64 183 SER A CA 1
ATOM 1378 C C . SER A 1 183 ? 17.589 14.207 53.992 1.00 31.22 183 SER A C 1
ATOM 1379 O O . SER A 1 183 ? 17.399 14.355 55.226 1.00 39.19 183 SER A O 1
ATOM 1382 N N . GLY A 1 184 ? 18.796 14.511 53.471 1.00 28.06 184 GLY A N 1
ATOM 1383 C CA . GLY A 1 184 ? 19.867 15.064 54.269 1.00 27.03 184 GLY A CA 1
ATOM 1384 C C . GLY A 1 184 ? 20.724 13.934 54.840 1.00 23.18 184 GLY A C 1
ATOM 1385 O O . GLY A 1 184 ? 20.787 12.810 54.327 1.00 31.02 184 GLY A O 1
ATOM 1386 N N . ILE A 1 185 ? 21.395 14.266 55.929 1.00 21.16 185 ILE A N 1
ATOM 1387 C CA . ILE A 1 185 ? 22.272 13.344 56.632 1.00 21.46 185 ILE A CA 1
ATOM 1388 C C . ILE A 1 185 ? 21.443 12.628 57.704 1.00 24.63 185 ILE A C 1
ATOM 1389 O O . ILE A 1 185 ? 20.694 13.250 58.450 1.00 23.29 185 ILE A O 1
ATOM 1394 N N . LEU A 1 186 ? 21.553 11.328 57.721 1.00 22.57 186 LEU A N 1
ATOM 1395 C CA . LEU A 1 186 ? 20.794 10.491 58.651 1.00 28.35 186 LEU A CA 1
ATOM 1396 C C . LEU A 1 186 ? 21.634 9.974 59.802 1.00 30.06 186 LEU A C 1
ATOM 1397 O O . LEU A 1 186 ? 22.834 9.758 59.724 1.00 26.27 186 LEU A O 1
ATOM 1402 N N . ASP A 1 187 ? 20.962 9.864 60.966 1.00 27.50 187 ASP A N 1
ATOM 1403 C CA . ASP A 1 187 ? 21.602 9.408 62.187 1.00 25.55 187 ASP A CA 1
ATOM 1404 C C . ASP A 1 187 ? 21.609 7.887 62.220 1.00 27.91 187 ASP A C 1
ATOM 1405 O O . ASP A 1 187 ? 21.159 7.205 61.293 1.00 30.39 187 ASP A O 1
ATOM 1410 N N . GLY A 1 188 ? 22.004 7.368 63.375 1.00 32.72 188 GLY A N 1
ATOM 1411 C CA . GLY A 1 188 ? 22.181 5.925 63.550 1.00 31.29 188 GLY A CA 1
ATOM 1412 C C . GLY A 1 188 ? 20.893 5.143 63.391 1.00 42.82 188 GLY A C 1
ATOM 1413 O O . GLY A 1 188 ? 20.906 3.933 63.157 1.00 40.42 188 GLY A O 1
ATOM 1414 N N . LYS A 1 189 ? 19.764 5.830 63.550 1.00 34.63 189 LYS A N 1
ATOM 1415 C CA . LYS A 1 189 ? 18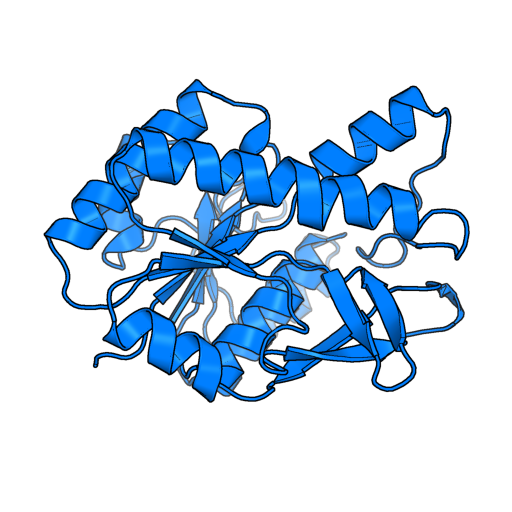.446 5.215 63.409 1.00 32.84 189 LYS A CA 1
ATOM 1416 C C . LYS A 1 189 ? 17.795 5.506 62.085 1.00 34.79 189 LYS A C 1
ATOM 1417 O O . LYS A 1 189 ? 16.619 5.206 61.846 1.00 37.76 189 LYS A O 1
ATOM 1423 N N . GLY A 1 190 ? 18.534 6.103 61.137 1.00 31.15 190 GLY A N 1
ATOM 1424 C CA . GLY A 1 190 ? 18.015 6.424 59.813 1.00 28.82 190 GLY A CA 1
ATOM 1425 C C . GLY A 1 190 ? 17.081 7.634 59.838 1.00 23.67 190 GLY A C 1
ATOM 1426 O O . GLY A 1 190 ? 16.339 7.754 58.875 1.00 29.05 190 GLY A O 1
ATOM 1427 N N . GLN A 1 191 ? 17.221 8.483 60.864 1.00 24.25 191 GLN A N 1
ATOM 1428 C CA . GLN A 1 191 ? 16.419 9.711 60.928 1.00 26.68 191 GLN A CA 1
ATOM 1429 C C . GLN A 1 191 ? 17.204 10.955 60.508 1.00 23.95 191 GLN A C 1
ATOM 1430 O O . GLN A 1 191 ? 18.388 11.147 60.825 1.00 25.11 191 GLN A O 1
ATOM 1436 N N . ARG A 1 192 ? 16.509 11.889 59.870 1.00 22.63 192 ARG A N 1
ATOM 1437 C CA . ARG A 1 192 ? 17.084 13.137 59.386 1.00 25.09 192 ARG A CA 1
ATOM 1438 C C . ARG A 1 192 ? 17.768 13.882 60.509 1.00 21.79 192 ARG A C 1
ATOM 1439 O O . ARG A 1 192 ? 17.177 14.074 61.602 1.00 22.05 192 ARG A O 1
ATOM 1447 N N . ILE A 1 193 ? 18.970 14.415 60.286 1.00 21.83 193 ILE A N 1
ATOM 1448 C CA . ILE A 1 193 ? 19.630 15.311 61.237 1.00 20.68 193 ILE A CA 1
ATOM 1449 C C . ILE A 1 193 ? 19.401 16.741 60.792 1.00 21.80 193 ILE A C 1
ATOM 1450 O O . ILE A 1 193 ? 19.825 17.087 59.648 1.00 22.74 193 ILE A O 1
ATOM 1455 N N . ALA A 1 194 ? 18.783 17.673 61.497 1.00 20.93 194 ALA A N 1
ATOM 1456 C CA . ALA A 1 194 ? 18.377 18.972 60.998 1.00 19.11 194 ALA A CA 1
ATOM 1457 C C . ALA A 1 194 ? 19.543 19.906 60.821 1.00 21.15 194 ALA A C 1
ATOM 1458 O O . ALA A 1 194 ? 19.543 20.652 59.792 1.00 20.36 194 ALA A O 1
ATOM 1460 N N . GLU A 1 195 ? 20.532 19.941 61.709 1.00 21.34 195 GLU A N 1
ATOM 1461 C CA . GLU A 1 195 ? 21.653 20.877 61.591 1.00 19.80 195 GLU A CA 1
ATOM 1462 C C . GLU A 1 195 ? 22.968 20.137 61.838 1.00 20.73 195 GLU A C 1
ATOM 1463 O O . GLU A 1 195 ? 23.034 19.208 62.635 1.00 25.31 195 GLU A O 1
ATOM 1469 N N . MET A 1 196 ? 24.018 20.628 61.210 1.00 21.62 196 MET A N 1
ATOM 1470 C CA . MET A 1 196 ? 25.321 19.934 61.289 1.00 22.28 196 MET A CA 1
ATOM 1471 C C . MET A 1 196 ? 26.427 20.966 61.410 1.00 25.22 196 MET A C 1
ATOM 1472 O O . MET A 1 196 ? 26.451 22.047 60.849 1.00 25.64 196 MET A O 1
ATOM 1477 N N . THR A 1 197 ? 27.307 20.706 62.369 1.00 23.97 197 THR A N 1
ATOM 1478 C CA . THR A 1 197 ? 28.515 21.501 62.573 1.00 25.92 197 THR A CA 1
ATOM 1479 C C . THR A 1 197 ? 29.696 20.564 62.298 1.00 20.78 197 THR A C 1
ATOM 1480 O O . THR A 1 197 ? 29.531 19.364 62.227 1.00 22.67 197 THR A O 1
ATOM 1484 N N . ALA A 1 198 ? 30.909 21.173 62.256 1.00 22.73 198 ALA A N 1
ATOM 1485 C CA . ALA A 1 198 ? 32.108 20.321 62.103 1.00 21.82 198 ALA A CA 1
ATOM 1486 C C . ALA A 1 198 ? 32.335 19.377 63.313 1.00 20.37 198 ALA A C 1
ATOM 1487 O O . ALA A 1 198 ? 32.701 18.268 63.028 1.00 22.71 198 ALA A O 1
ATOM 1489 N N . ALA A 1 199 ? 32.022 19.888 64.487 1.00 23.74 199 ALA A N 1
ATOM 1490 C CA . ALA A 1 199 ? 32.231 19.047 65.672 1.00 23.64 199 ALA A CA 1
ATOM 1491 C C . ALA A 1 199 ? 31.313 17.833 65.583 1.00 27.76 199 ALA A C 1
ATOM 1492 O O . ALA A 1 199 ? 31.662 16.723 65.931 1.00 27.51 199 ALA A O 1
ATOM 1494 N N . LYS A 1 200 ? 30.033 18.106 65.250 1.00 25.12 200 LYS A N 1
ATOM 1495 C CA . LYS A 1 200 ? 29.076 17.011 65.171 1.00 24.08 200 LYS A CA 1
ATOM 1496 C C . LYS A 1 200 ? 29.419 16.031 64.113 1.00 21.07 200 LYS A C 1
ATOM 1497 O O . LYS A 1 200 ? 29.324 14.810 64.269 1.00 24.53 200 LYS A O 1
ATOM 1503 N N . ALA A 1 201 ? 29.860 16.498 62.895 1.00 22.18 201 ALA A N 1
ATOM 1504 C CA . ALA A 1 201 ? 30.238 15.614 61.849 1.00 20.56 201 ALA A CA 1
ATOM 1505 C C . ALA A 1 201 ? 31.469 14.757 62.240 1.00 19.60 201 ALA A C 1
ATOM 1506 O O . ALA A 1 201 ? 31.465 13.591 61.882 1.00 25.13 201 ALA A O 1
ATOM 1508 N N . GLU A 1 202 ? 32.423 15.411 62.924 1.00 23.59 202 GLU A N 1
ATOM 1509 C CA . GLU A 1 202 ? 33.538 14.590 63.482 1.00 27.73 202 GLU A CA 1
ATOM 1510 C C . GLU A 1 202 ? 33.041 13.457 64.393 1.00 25.98 202 GLU A C 1
ATOM 1511 O O . GLU A 1 202 ? 33.450 12.318 64.272 1.00 29.67 202 GLU A O 1
ATOM 1517 N N . GLN A 1 203 ? 32.093 13.786 65.251 1.00 24.97 203 GLN A N 1
ATOM 1518 C CA . GLN A 1 203 ? 31.554 12.767 66.177 1.00 26.01 203 GLN A CA 1
ATOM 1519 C C . GLN A 1 203 ? 30.883 11.665 65.404 1.00 25.10 203 GLN A C 1
ATOM 1520 O O . GLN A 1 203 ? 31.044 10.486 65.687 1.00 31.84 203 GLN A O 1
ATOM 1526 N N . LEU A 1 204 ? 30.012 12.039 64.427 1.00 24.46 204 LEU A N 1
ATOM 1527 C CA . LEU A 1 204 ? 29.349 11.010 63.651 1.00 23.60 204 LEU A CA 1
ATOM 1528 C C . LEU A 1 204 ? 30.185 10.118 62.808 1.00 24.64 204 LEU A C 1
ATOM 1529 O O . LEU A 1 204 ? 29.894 8.983 62.410 1.00 31.80 204 LEU A O 1
ATOM 1534 N N . ILE A 1 205 ? 31.314 10.692 62.325 1.00 24.11 205 ILE A N 1
ATOM 1535 C CA . ILE A 1 205 ? 32.278 9.897 61.559 1.00 29.17 205 ILE A CA 1
ATOM 1536 C C . ILE A 1 205 ? 33.032 8.941 62.508 1.00 25.07 205 ILE A C 1
ATOM 1537 O O . ILE A 1 205 ? 33.230 7.779 62.161 1.00 35.15 205 ILE A O 1
ATOM 1546 N N . GLU A 1 206 ? 33.343 9.425 63.698 1.00 27.72 206 GLU A N 1
ATOM 1547 C CA . GLU A 1 206 ? 34.038 8.615 64.721 1.00 25.29 206 GLU A CA 1
ATOM 1548 C C . GLU A 1 206 ? 33.160 7.434 65.115 1.00 32.40 206 GLU A C 1
ATOM 1549 O O . GLU A 1 206 ? 33.627 6.304 65.317 1.00 36.98 206 GLU A O 1
ATOM 1555 N N . GLN A 1 207 ? 31.843 7.688 65.136 1.00 36.82 207 GLN A N 1
ATOM 1556 C CA . GLN A 1 207 ? 30.870 6.653 65.502 1.00 32.40 207 GLN A CA 1
ATOM 1557 C C . GLN A 1 207 ? 30.492 5.794 64.334 1.00 26.78 207 GLN A C 1
ATOM 1558 O O . GLN A 1 207 ? 29.634 4.899 64.534 1.00 36.07 207 GLN A O 1
ATOM 1564 N N . GLY A 1 208 ? 31.028 5.988 63.151 1.00 31.42 208 GLY A N 1
ATOM 1565 C CA . GLY A 1 208 ? 30.716 5.134 62.002 1.00 26.27 208 GLY A CA 1
ATOM 1566 C C . GLY A 1 208 ? 29.285 5.325 61.479 1.00 36.32 208 GLY A C 1
ATOM 1567 O O . GLY A 1 208 ? 28.744 4.490 60.739 1.00 33.98 208 GLY A O 1
ATOM 1568 N N . ILE A 1 209 ? 28.663 6.445 61.823 1.00 29.57 209 ILE A N 1
ATOM 1569 C CA . ILE A 1 209 ? 27.303 6.739 61.276 1.00 27.50 209 ILE A CA 1
ATOM 1570 C C . ILE A 1 209 ? 27.343 7.359 59.882 1.00 39.10 209 ILE A C 1
ATOM 1571 O O . ILE A 1 209 ? 26.495 7.038 59.038 1.00 32.00 209 ILE A O 1
ATOM 1580 N N . ILE A 1 210 ? 28.250 8.313 59.662 1.00 29.49 210 ILE A N 1
ATOM 1581 C CA . ILE A 1 210 ? 28.453 8.899 58.329 1.00 35.89 210 ILE A CA 1
ATOM 1582 C C . ILE A 1 210 ? 29.578 8.070 57.646 1.00 25.94 210 ILE A C 1
ATOM 1583 O O . ILE A 1 210 ? 30.608 8.048 58.289 1.00 31.25 210 ILE A O 1
ATOM 1588 N N . THR A 1 211 ? 29.255 7.534 56.509 1.00 32.26 211 THR A N 1
ATOM 1589 C CA . THR A 1 211 ? 30.137 6.727 55.718 1.00 43.96 211 THR A CA 1
ATOM 1590 C C . THR A 1 211 ? 29.946 6.989 54.221 1.00 40.63 211 THR A C 1
ATOM 1591 O O . THR A 1 211 ? 29.050 7.605 53.651 1.00 40.14 211 THR A O 1
ATOM 1595 N N . ASP A 1 212 ? 30.953 6.424 53.560 1.00 50.02 212 ASP A N 1
ATOM 1596 C CA . ASP A 1 212 ? 31.178 6.411 52.139 1.00 47.29 212 ASP A CA 1
ATOM 1597 C C . ASP A 1 212 ? 31.157 7.831 51.579 1.00 33.52 212 ASP A C 1
ATOM 1598 O O . ASP A 1 212 ? 31.919 8.681 52.049 1.00 40.97 212 ASP A O 1
ATOM 1603 N N . GLY A 1 213 ? 30.378 8.011 50.538 1.00 38.75 213 GLY A N 1
ATOM 1604 C CA . GLY A 1 213 ? 30.391 9.300 49.832 1.00 41.93 213 GLY A CA 1
ATOM 1605 C C . GLY A 1 213 ? 29.722 10.347 50.718 1.00 37.44 213 GLY A C 1
ATOM 1606 O O . GLY A 1 213 ? 29.735 11.522 50.399 1.00 40.21 213 GLY A O 1
ATOM 1607 N N . MET A 1 214 ? 29.187 9.889 51.860 1.00 36.70 214 MET A N 1
ATOM 1608 C CA . MET A 1 214 ? 28.452 10.864 52.665 1.00 33.13 214 MET A CA 1
ATOM 1609 C C . MET A 1 214 ? 29.386 11.757 53.446 1.00 26.52 214 MET A C 1
ATOM 1610 O O . MET A 1 214 ? 29.210 12.913 53.734 1.00 34.08 214 MET A O 1
ATOM 1615 N N . ILE A 1 215 ? 30.592 11.165 53.683 1.00 3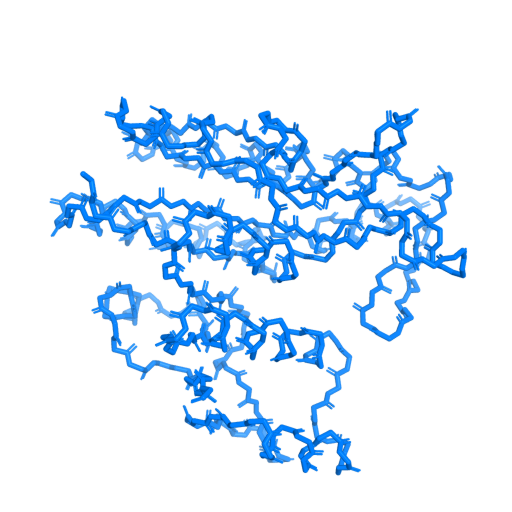1.67 215 ILE A N 1
ATOM 1616 C CA . ILE A 1 215 ? 31.732 11.678 54.353 1.00 28.70 215 ILE A CA 1
ATOM 1617 C C . ILE A 1 215 ? 32.310 12.756 53.399 1.00 29.67 215 ILE A C 1
ATOM 1618 O O . ILE A 1 215 ? 32.518 13.896 53.767 1.00 28.09 215 ILE A O 1
ATOM 1623 N N . VAL A 1 216 ? 32.331 12.388 52.125 1.00 30.16 216 VAL A N 1
ATOM 1624 C CA . VAL A 1 216 ? 32.810 13.322 51.101 1.00 31.80 216 VAL A CA 1
ATOM 1625 C C . VAL A 1 216 ? 31.785 14.457 50.954 1.00 21.07 216 VAL A C 1
ATOM 1626 O O . VAL A 1 216 ? 32.246 15.603 50.880 1.00 25.35 216 VAL A O 1
ATOM 1630 N N . LYS A 1 217 ? 30.510 14.125 50.970 1.00 23.27 217 LYS A N 1
ATOM 1631 C CA . LYS A 1 217 ? 29.472 15.133 50.841 1.00 21.79 217 LYS A CA 1
ATOM 1632 C C . LYS A 1 217 ? 29.498 16.146 51.983 1.00 24.66 217 LYS A C 1
ATOM 1633 O O . LYS A 1 217 ? 29.449 17.358 51.749 1.00 23.51 217 LYS A O 1
ATOM 1639 N N . VAL A 1 218 ? 29.509 15.686 53.224 1.00 24.46 218 VAL A N 1
ATOM 1640 C CA . VAL A 1 218 ? 29.514 16.563 54.383 1.00 21.61 218 VAL A CA 1
ATOM 1641 C C . VAL A 1 218 ? 30.726 17.428 54.481 1.00 22.62 218 VAL A C 1
ATOM 1642 O O . VAL A 1 218 ? 30.821 18.555 54.929 1.00 23.11 218 VAL A O 1
ATOM 1646 N N . ASN A 1 219 ? 31.917 16.881 54.186 1.00 24.70 219 ASN A N 1
ATOM 1647 C CA . ASN A 1 219 ? 33.151 17.619 54.219 1.00 22.89 219 ASN A CA 1
ATOM 1648 C C . ASN A 1 219 ? 33.129 18.687 53.092 1.00 20.19 219 ASN A C 1
ATOM 1649 O O . ASN A 1 219 ? 33.553 19.807 53.383 1.00 21.74 219 ASN A O 1
ATOM 1654 N N . ALA A 1 220 ? 32.547 18.380 51.941 1.00 21.69 220 ALA A N 1
ATOM 1655 C CA . ALA A 1 220 ? 32.431 19.384 50.884 1.00 19.96 220 ALA A CA 1
ATOM 1656 C C . ALA A 1 220 ? 31.481 20.497 51.339 1.00 19.62 220 ALA A C 1
ATOM 1657 O O . ALA A 1 220 ? 31.768 21.679 51.121 1.00 22.02 220 ALA A O 1
ATOM 1659 N N . ALA A 1 221 ? 30.361 20.159 51.977 1.00 19.62 221 ALA A N 1
ATOM 1660 C CA . ALA A 1 221 ? 29.435 21.162 52.479 1.00 18.81 221 ALA A CA 1
ATOM 1661 C C . ALA A 1 221 ? 30.007 22.041 53.605 1.00 17.47 221 ALA A C 1
ATOM 1662 O O . ALA A 1 221 ? 29.859 23.245 53.584 1.00 19.58 221 ALA A O 1
ATOM 1664 N N . LEU A 1 222 ? 30.756 21.325 54.514 1.00 18.65 222 LEU A N 1
ATOM 1665 C CA . LEU A 1 222 ? 31.418 22.147 55.511 1.00 19.27 222 LEU A CA 1
ATOM 1666 C C . LEU A 1 222 ? 32.471 23.148 55.001 1.00 20.19 222 LEU A C 1
ATOM 1667 O O . LEU A 1 222 ? 32.634 24.249 55.509 1.00 21.52 222 LEU A O 1
ATOM 1672 N N . ASP A 1 223 ? 33.206 22.649 53.963 1.00 20.96 223 ASP A N 1
ATOM 1673 C CA . ASP A 1 223 ? 34.240 23.536 53.397 1.00 24.02 223 ASP A CA 1
ATOM 1674 C C . ASP A 1 223 ? 33.533 24.747 52.787 1.00 21.34 223 ASP A C 1
ATOM 1675 O O . ASP A 1 223 ? 33.918 25.911 52.935 1.00 22.64 223 ASP A O 1
ATOM 1680 N N . ALA A 1 224 ? 32.419 24.498 52.084 1.00 19.85 224 ALA A N 1
ATOM 1681 C CA . ALA A 1 224 ? 31.675 25.577 51.445 1.00 20.77 224 ALA A CA 1
ATOM 1682 C C . ALA A 1 224 ? 31.106 26.561 52.470 1.00 21.11 224 ALA A C 1
ATOM 1683 O O . ALA A 1 224 ? 31.219 27.768 52.227 1.00 21.60 224 ALA A O 1
ATOM 1685 N N . ALA A 1 225 ? 30.558 26.081 53.579 1.00 21.79 225 ALA A N 1
ATOM 1686 C CA . ALA A 1 225 ? 30.043 26.980 54.595 1.00 21.00 225 ALA A CA 1
ATOM 1687 C C . ALA A 1 225 ? 31.123 27.857 55.208 1.00 22.43 225 ALA A C 1
ATOM 1688 O O . ALA A 1 225 ? 30.884 29.042 55.439 1.00 23.81 225 ALA A O 1
ATOM 1690 N N . ARG A 1 226 ? 32.281 27.232 55.462 1.00 24.98 226 ARG A N 1
ATOM 1691 C CA . ARG A 1 226 ? 33.321 28.083 56.090 1.00 25.33 226 ARG A CA 1
ATOM 1692 C C . ARG A 1 226 ? 33.874 29.082 55.072 1.00 28.39 226 ARG A C 1
ATOM 1693 O O . ARG A 1 226 ? 34.220 30.204 55.415 1.00 29.50 226 ARG A O 1
ATOM 1701 N N . THR A 1 227 ? 33.932 28.604 53.808 1.00 23.23 227 THR A N 1
ATOM 1702 C CA . THR A 1 227 ? 34.513 29.481 52.785 1.00 27.24 227 THR A CA 1
ATOM 1703 C C . THR A 1 227 ? 33.634 30.649 52.383 1.00 26.32 227 THR A C 1
ATOM 1704 O O . THR A 1 227 ? 34.127 31.737 52.063 1.00 35.64 227 THR A O 1
ATOM 1708 N N . LEU A 1 228 ? 32.318 30.426 52.363 1.00 24.93 228 LEU A N 1
ATOM 1709 C CA . LEU A 1 228 ? 31.376 31.468 52.004 1.00 29.14 228 LEU A CA 1
ATOM 1710 C C . LEU A 1 228 ? 30.873 32.244 53.222 1.00 26.29 228 LEU A C 1
ATOM 1711 O O . LEU A 1 228 ? 30.341 33.342 53.094 1.00 30.17 228 LEU A O 1
ATOM 1716 N N . GLY A 1 229 ? 30.959 31.653 54.414 1.00 27.76 229 GLY A N 1
ATOM 1717 C CA . GLY A 1 229 ? 30.383 32.278 55.608 1.00 27.35 229 GLY A CA 1
ATOM 1718 C C . GLY A 1 229 ? 28.859 32.178 55.580 1.00 34.14 229 GLY A C 1
ATOM 1719 O O . GLY A 1 229 ? 28.138 32.980 56.176 1.00 36.27 229 GLY A O 1
ATOM 1720 N N . ARG A 1 230 ? 28.269 31.221 54.869 1.00 25.48 230 ARG A N 1
ATOM 1721 C CA . ARG A 1 230 ? 26.837 31.045 54.783 1.00 26.11 230 ARG A CA 1
ATOM 1722 C C . ARG A 1 230 ? 26.496 29.562 54.948 1.00 24.68 230 ARG A C 1
ATOM 1723 O O . ARG A 1 230 ? 27.285 28.694 54.558 1.00 26.62 230 ARG A O 1
ATOM 1731 N N . PRO A 1 231 ? 25.343 29.210 55.508 1.00 24.23 231 PRO A N 1
ATOM 1732 C CA . PRO A 1 231 ? 24.925 27.843 55.567 1.00 22.46 231 PRO A CA 1
ATOM 1733 C C . PRO A 1 231 ? 24.765 27.170 54.203 1.00 20.92 231 PRO A C 1
ATOM 1734 O O . PRO A 1 231 ? 24.412 27.817 53.216 1.00 26.04 231 PRO A O 1
ATOM 1738 N N . VAL A 1 232 ? 24.927 25.875 54.182 1.00 19.90 232 VAL A N 1
ATOM 1739 C CA . VAL A 1 232 ? 24.729 25.072 52.988 1.00 17.54 232 VAL A CA 1
ATOM 1740 C C . VAL A 1 232 ? 23.823 23.917 53.351 1.00 22.52 232 VAL A C 1
ATOM 1741 O O . VAL A 1 232 ? 24.015 23.170 54.312 1.00 22.59 232 VAL A O 1
ATOM 1745 N N . ASP A 1 233 ? 22.847 23.716 52.469 1.00 21.00 233 ASP A N 1
ATOM 1746 C CA . ASP A 1 233 ? 21.879 22.676 52.729 1.00 22.60 233 ASP A CA 1
ATOM 1747 C C . ASP A 1 233 ? 22.130 21.393 51.932 1.00 21.61 233 ASP A C 1
ATOM 1748 O O . ASP A 1 233 ? 22.521 21.558 50.766 1.00 20.69 233 ASP A O 1
ATOM 1753 N N . ILE A 1 234 ? 21.933 20.306 52.702 1.00 21.43 234 ILE A N 1
ATOM 1754 C CA . ILE A 1 234 ? 21.819 19.028 51.941 1.00 20.98 234 ILE A CA 1
ATOM 1755 C C . ILE A 1 234 ? 20.413 18.539 51.909 1.00 21.56 234 ILE A C 1
ATOM 1756 O O . ILE A 1 234 ? 19.803 18.330 52.956 1.00 21.74 234 ILE A O 1
ATOM 1761 N N . ALA A 1 235 ? 19.683 18.293 50.835 1.00 19.36 235 ALA A N 1
ATOM 1762 C CA . ALA A 1 235 ? 18.284 17.936 50.846 1.00 22.06 235 ALA A CA 1
ATOM 1763 C C . ALA A 1 235 ? 17.881 17.010 49.730 1.00 23.69 235 ALA A C 1
ATOM 1764 O O . ALA A 1 235 ? 18.715 16.759 48.835 1.00 22.75 235 ALA A O 1
ATOM 1766 N N . SER A 1 236 ? 16.681 16.464 49.685 1.00 23.68 236 SER A N 1
ATOM 1767 C CA . SER A 1 236 ? 16.245 15.515 48.689 1.00 24.89 236 SER A CA 1
ATOM 1768 C C . SER A 1 236 ? 15.533 16.172 47.508 1.00 22.96 236 SER A C 1
ATOM 1769 O O . SER A 1 236 ? 14.850 17.197 47.716 1.00 27.12 236 SER A O 1
ATOM 1772 N N . TRP A 1 237 ? 15.712 15.615 46.346 1.00 26.16 237 TRP A N 1
ATOM 1773 C CA . TRP A 1 237 ? 15.009 16.005 45.125 1.00 28.98 237 TRP A CA 1
ATOM 1774 C C . TRP A 1 237 ? 13.753 15.178 44.885 1.00 29.81 237 TRP A C 1
ATOM 1775 O O . TRP A 1 237 ? 13.104 15.351 43.835 1.00 26.48 237 TRP A O 1
ATOM 1786 N N . ARG A 1 238 ? 13.449 14.261 45.780 1.00 23.51 238 ARG A N 1
ATOM 1787 C CA . ARG A 1 238 ? 12.391 13.286 45.575 1.00 28.62 238 ARG A CA 1
ATOM 1788 C C . ARG A 1 238 ? 10.955 13.820 45.687 1.00 27.90 238 ARG A C 1
ATOM 1789 O O . ARG A 1 238 ? 10.171 13.399 44.837 1.00 34.68 238 ARG A O 1
ATOM 1797 N N . HIS A 1 239 ? 10.660 14.716 46.598 1.00 26.97 239 HIS A N 1
ATOM 1798 C CA . HIS A 1 239 ? 9.285 15.108 46.891 1.00 32.36 239 HIS A CA 1
ATOM 1799 C C . HIS A 1 239 ? 8.942 16.512 46.366 1.00 25.66 239 HIS A C 1
ATOM 1800 O O . HIS A 1 239 ? 9.333 17.508 46.913 1.00 29.79 239 HIS A O 1
ATOM 1807 N N . ALA A 1 240 ? 8.113 16.426 45.338 1.00 34.03 240 ALA A N 1
ATOM 1808 C CA . ALA A 1 240 ? 7.651 17.547 44.556 1.00 29.51 240 ALA A CA 1
ATOM 1809 C C . ALA A 1 240 ? 7.182 18.745 45.340 1.00 27.65 240 ALA A C 1
ATOM 1810 O O . ALA A 1 240 ? 7.608 19.902 45.102 1.00 29.10 240 ALA A O 1
ATOM 1812 N N . GLU A 1 241 ? 6.345 18.487 46.372 1.00 25.19 241 GLU A N 1
ATOM 1813 C CA . GLU A 1 241 ? 5.777 19.589 47.139 1.00 27.28 241 GLU A CA 1
ATOM 1814 C C . GLU A 1 241 ? 6.782 20.397 47.937 1.00 26.52 241 GLU A C 1
ATOM 1815 O O . GLU A 1 241 ? 6.517 21.496 48.379 1.00 28.02 241 GLU A O 1
ATOM 1821 N N . GLN A 1 242 ? 7.967 19.756 48.172 1.00 24.39 242 GLN A N 1
ATOM 1822 C CA . GLN A 1 242 ? 8.961 20.460 48.965 1.00 26.75 242 GLN A CA 1
ATOM 1823 C C . GLN A 1 242 ? 9.931 21.347 48.140 1.00 25.13 242 GLN A C 1
ATOM 1824 O O . GLN A 1 242 ? 10.592 22.153 48.792 1.00 25.67 242 GLN A O 1
ATOM 1830 N N . LEU A 1 243 ? 9.853 21.105 46.839 1.00 22.29 243 LEU A N 1
ATOM 1831 C CA . LEU A 1 243 ? 10.888 21.818 46.034 1.00 23.53 243 LEU A CA 1
ATOM 1832 C C . LEU A 1 243 ? 10.835 23.308 46.062 1.00 24.74 243 LEU A C 1
ATOM 1833 O O . LEU A 1 243 ? 11.868 24.005 46.228 1.00 24.28 243 LEU A O 1
ATOM 1838 N N . PRO A 1 244 ? 9.670 23.900 45.867 1.00 23.52 244 PRO A N 1
ATOM 1839 C CA . PRO A 1 244 ? 9.629 25.381 45.868 1.00 30.12 244 PRO A CA 1
ATOM 1840 C C . PRO A 1 244 ? 10.169 26.024 47.111 1.00 29.69 244 PRO A C 1
ATOM 1841 O O . PRO A 1 244 ? 10.980 26.973 47.129 1.00 28.49 244 PRO A O 1
ATOM 1845 N N . ALA A 1 245 ? 9.726 25.586 48.299 1.00 30.26 245 ALA A N 1
ATOM 1846 C CA . ALA A 1 245 ? 10.242 26.117 49.562 1.00 32.15 245 ALA A CA 1
ATOM 1847 C C . ALA A 1 245 ? 11.741 25.895 49.792 1.00 31.98 245 ALA A C 1
ATOM 1848 O O . ALA A 1 245 ? 12.450 26.738 50.349 1.00 33.12 245 ALA A O 1
ATOM 1850 N N . LEU A 1 246 ? 12.203 24.709 49.393 1.00 29.35 246 LEU A N 1
ATOM 1851 C CA . LEU A 1 246 ? 13.611 24.368 49.457 1.00 32.09 246 LEU A CA 1
ATOM 1852 C C . LEU A 1 246 ? 14.408 25.393 48.673 1.00 35.78 246 LEU A C 1
ATOM 1853 O O . LEU A 1 246 ? 15.355 25.991 49.204 1.00 32.13 246 LEU A O 1
ATOM 1858 N N . PHE A 1 247 ? 14.046 25.658 47.402 1.00 25.54 247 PHE A N 1
ATOM 1859 C CA . PHE A 1 247 ? 14.821 26.652 46.643 1.00 25.93 247 PHE A CA 1
ATOM 1860 C C . PHE A 1 247 ? 14.735 28.083 47.170 1.00 32.98 247 PHE A C 1
ATOM 1861 O O . PHE A 1 247 ? 15.610 28.917 46.882 1.00 36.91 247 PHE A O 1
ATOM 1869 N N . ASN A 1 248 ? 13.749 28.394 47.964 1.00 31.49 248 ASN A N 1
ATOM 1870 C CA . ASN A 1 248 ? 13.538 29.693 48.589 1.00 41.03 248 ASN A CA 1
ATOM 1871 C C . ASN A 1 248 ? 14.252 29.824 49.934 1.00 47.55 248 ASN A C 1
ATOM 1872 O O . ASN A 1 248 ? 14.231 30.908 50.521 1.00 47.10 248 ASN A O 1
ATOM 1877 N N . GLY A 1 249 ? 14.794 28.732 50.464 1.00 39.73 249 GLY A N 1
ATOM 1878 C CA . GLY A 1 249 ? 15.681 28.813 51.625 1.00 38.71 249 GLY A CA 1
ATOM 1879 C C . GLY A 1 249 ? 15.224 28.069 52.868 1.00 40.69 249 GLY A C 1
ATOM 1880 O O . GLY A 1 249 ? 16.022 27.990 53.804 1.00 48.32 249 GLY A O 1
ATOM 1881 N N . MET A 1 250 ? 14.079 27.473 52.887 1.00 35.40 250 MET A N 1
ATOM 1882 C CA . MET A 1 250 ? 13.442 26.704 53.944 1.00 49.78 250 MET A CA 1
ATOM 1883 C C . MET A 1 250 ? 14.280 25.436 54.144 1.00 45.65 250 MET A C 1
ATOM 1884 O O . MET A 1 250 ? 14.847 24.872 53.202 1.00 42.49 250 MET A O 1
ATOM 1889 N N . PRO A 1 251 ? 14.420 25.028 55.396 1.00 51.19 251 PRO A N 1
ATOM 1890 C CA . PRO A 1 251 ? 15.202 23.857 55.780 1.00 47.08 251 PRO A CA 1
ATOM 1891 C C . PRO A 1 251 ? 14.434 22.570 55.626 1.00 40.68 251 PRO A C 1
ATOM 1892 O O . PRO A 1 251 ? 13.554 22.216 56.424 1.00 37.97 251 PRO A O 1
ATOM 1896 N N . MET A 1 252 ? 14.787 21.797 54.594 1.00 33.05 252 MET A N 1
ATOM 1897 C CA . MET A 1 252 ? 14.107 20.546 54.301 1.00 30.21 252 MET A CA 1
ATOM 1898 C C . MET A 1 252 ? 14.923 19.272 54.589 1.00 23.34 252 MET A C 1
ATOM 1899 O O . MET A 1 252 ? 14.440 18.134 54.485 1.00 27.09 252 MET A O 1
ATOM 1904 N N . GLY A 1 253 ? 16.187 19.506 54.868 1.00 24.24 253 GLY A N 1
ATOM 1905 C CA . GLY A 1 253 ? 17.096 18.359 55.032 1.00 20.34 253 GLY A CA 1
ATOM 1906 C C . GLY A 1 253 ? 18.078 18.662 56.121 1.00 23.58 253 GLY A C 1
ATOM 1907 O O . GLY A 1 253 ? 17.654 18.800 57.296 1.00 22.18 253 GLY A O 1
ATOM 1908 N N . THR A 1 254 ? 19.371 18.695 55.843 1.00 19.16 254 THR A N 1
ATOM 1909 C CA . THR A 1 254 ? 20.396 18.994 56.812 1.00 19.66 254 THR A CA 1
ATOM 1910 C C . THR A 1 254 ? 21.057 20.314 56.592 1.00 20.88 254 THR A C 1
ATOM 1911 O O . THR A 1 254 ? 21.617 20.434 55.435 1.00 20.88 254 THR A O 1
ATOM 1915 N N . ARG A 1 255 ? 21.061 21.300 57.428 1.00 18.66 255 ARG A N 1
ATOM 1916 C CA . ARG A 1 255 ? 21.661 22.600 57.173 1.00 17.10 255 ARG A CA 1
ATOM 1917 C C . ARG A 1 255 ? 23.029 22.505 57.820 1.00 21.70 255 ARG A C 1
ATOM 1918 O O . ARG A 1 255 ? 23.200 22.250 59.017 1.00 22.02 255 ARG A O 1
ATOM 1926 N N . ILE A 1 256 ? 24.093 22.632 57.012 1.00 22.66 256 ILE A N 1
ATOM 1927 C CA . ILE A 1 256 ? 25.467 22.575 57.487 1.00 21.82 256 ILE A CA 1
ATOM 1928 C C . ILE A 1 256 ? 25.857 23.989 57.811 1.00 20.21 256 ILE A C 1
ATOM 1929 O O . ILE A 1 256 ? 25.683 25.011 57.110 1.00 27.87 256 ILE A O 1
ATOM 1934 N N . LEU A 1 257 ? 26.293 24.201 59.069 1.00 27.12 257 LEU A N 1
ATOM 1935 C CA . LEU A 1 257 ? 26.712 25.415 59.680 1.00 39.28 257 LEU A CA 1
ATOM 1936 C C . LEU A 1 257 ? 28.226 25.480 59.934 1.00 45.68 257 LEU A C 1
ATOM 1937 O O . LEU A 1 257 ? 28.793 24.561 60.559 1.00 39.14 257 LEU A O 1
ATOM 1942 N N . ALA A 1 258 ? 28.808 26.602 59.556 1.00 45.54 258 ALA A N 1
ATOM 1943 C CA . ALA A 1 258 ? 30.250 26.760 59.853 1.00 56.77 258 ALA A CA 1
ATOM 1944 C C . ALA A 1 258 ? 30.462 27.856 60.896 1.00 59.90 258 ALA A C 1
ATOM 1945 O O . ALA A 1 258 ? 29.442 28.446 61.325 1.00 66.55 258 ALA A O 1
#

Solvent-accessible surface area: 11652 Å² total; per-residue (Å²): 130,87,69,6,9,0,1,14,1,2,31,70,0,19,74,33,118,140,11,0,50,111,0,1,42,7,0,43,82,7,64,132,72,52,157,64,16,5,0,1,0,1,7,3,29,23,26,2,52,96,68,2,168,70,86,136,60,104,68,136,105,76,131,12,17,23,32,0,48,72,122,19,10,106,47,0,24,37,1,10,23,29,78,1,2,107,46,0,35,60,32,0,160,132,31,172,5,55,28,43,21,17,50,0,18,50,39,97,1,4,134,9,74,95,70,54,146,108,8,20,28,3,0,70,14,92,67,21,35,43,166,63,0,59,58,25,8,114,108,49,88,0,0,1,0,1,2,0,0,49,13,148,147,48,92,56,5,13,1,38,8,5,50,0,0,10,4,0,0,31,16,16,25,0,31,4,10,1,1,12,36,64,45,1,2,64,49,57,188,50,118,103,18,59,95,0,55,47,75,77,2,104,88,13,62,130,106,48,61,4,76,102,20,34,60,14,24,0,80,7,0,12,62,1,0,141,79,30,68,72,72,0,14,0,0,8,10,116,86,43,134,50,2,67,27,0,8,106,38,103,69,34,3,0,54,0,61,89

Radius of gyration: 17.09 Å; Cα contacts (8 Å, |Δi|>4): 562; chains: 1; bounding box: 43×46×40 Å

Foldseek 3Di:
DPQAEEEEEEECQLVDPVLLVLQLVLVLVCVVPDPHAYEYEYEYVVQLVVVCVVVVHDWDADQQHTQAAPVRLVVRCCRFLNVVQVSNVVSCVVVVAAADEEECAVVVQWAWDDDDVRRHQATQTAGGACVVVVVCRVVRYHYYYTHWHAHPVGHIHHYDRLLNQLRNCLNRLHAYEYAYAAAAQAFPVRDFDQEAEPVRLVVCVVVVRQGHCSNVNLVSQNVSCVSNVHKYYYGYSPDSVCSNVVVVPDGRGYIYHD

B-factor: mean 28.51, std 11.64, range [9.82, 96.26]

GO terms:
  GO:0003991 acetylglutamate kinase activity (F, EXP)
  GO:0003991 acetylglutamate kinase activity (F, IDA)
  GO:0006526 L-arginine biosynthetic process (P, IDA)
  GO:0006974 DNA damage response (P, IEP)

Secondary structure (DSSP, 8-state):
-PPPEEEEE-GGGGG-HHHHHHHHHHHHHHHTT--SPEEEEE--HHHHHHHHHHHT----EETTEE-B-HHHHHHHHIIIIIIIHHHHHHHHHHTT--EEEE-TTGGG-EEEEE--GGGBSBEEEEE---HHHHHHHHTT-EEEE-SEEE-TTS-EEE--HHHHHHHHHHHHT-EEEEEESSSS-B-TTSPBP-EE-HHHHHHHHHTT-S-THHHHHHHHHHHHHHHHTS-EEEEESS-GGGHHHHHTT--SSEEE--

CATH classification: 3.40.1160.10

InterPro domains:
  IPR001048 Aspartate/glutamate/uridylate kinase [PF00696] (5-235)
  IPR004662 Acetylglutamate kinase family [PIRSF000728] (2-256)
  IPR004662 Acetylglutamate kinase family [TIGR00761] (5-234)
  IPR036393 Acetylglutamate kinase-like superfamily [G3DSA:3.40.1160.10] (1-258)
  IPR036393 Acetylglutamate kinase-like superfamily [SSF53633] (1-256)
  IPR037528 Acetylglutamate kinase ArgB [MF_00082] (2-251)
  IPR041731 N-Acetyl-L-glutamate kinase, noncyclic [cd04249] (5-256)

Organism: Escherichia coli (strain K12) (NCBI:txid83333)